Protein 1ZKL (pdb70)

B-factor: mean 22.11, std 9.06, range [10.6, 73.83]

Nearest PDB structures (foldseek):
  1zkl-assembly1_A  TM=1.003E+00  e=5.850E-41  Homo sapiens
  3dy8-assembly2_B  TM=9.484E-01  e=2.919E-17  Homo sapiens
  3n3z-assembly1_B  TM=9.498E-01  e=7.614E-17  Homo sapiens
  4y86-assembly2_B-2  TM=9.481E-01  e=1.155E-16  Homo sapiens
  2yy2-assembly1_A  TM=9.483E-01  e=1.155E-16  Homo sapiens

GO terms:
  GO:0004115 3',5'-cyclic-AMP phosphodiesterase activity (F, IDA)
  GO:0005737 cytoplasm (C, EXP)
  GO:0005829 cytosol (C, TAS)

Foldseek 3Di:
DLVVVLVVLLVVLLPLQRDLVSNCVSVVNCLQLVNLLVVCVVLPVCVVQVWDVVLSSVLSVLQQVQAPPPQLARHQSLLSQLLSLLSNVCPFVVNVVQDDSLNNVLLNLLSRQLQGNPPLDDLVLCVLVVPVQCVVVVSQLSRLVVSLVVSLVSCVVSCRNVVPDPVSNVVSSVLSSVLSSLLSLVCVCVLLVVLLVCLVVVPQDSNDVVSVSSLSSLSSNLSSLLLLLGAQVRSVSNLVSSLVSLQVNQVVCVVVVVDRDPSHPPVPDDSLVVLLCCLVPPNLSSLVSVCSVRVDPSSVSSNVSNVVNNVVSVVVD

Radius of gyration: 19.09 Å; Cα contacts (8 Å, |Δi|>4): 401; chains: 1; bounding box: 53×50×47 Å

Organism: Homo sapiens (NCBI:txid9606)

Structure (mmCIF, N/CA/C/O backbone):
data_1ZKL
#
_entry.id   1ZKL
#
_cell.length_a   115.751
_cell.length_b   115.751
_cell.length_c   64.290
_cell.angle_alpha   90.00
_cell.angle_beta   90.00
_cell.angle_gamma   120.00
#
_symmetry.space_group_name_H-M   'P 31 2 1'
#
loop_
_entity.id
_entity.type
_entity.pdbx_description
1 polymer "High-affinity cAMP-specific 3',5'-cyclic phosphodiesterase 7A"
2 non-polymer 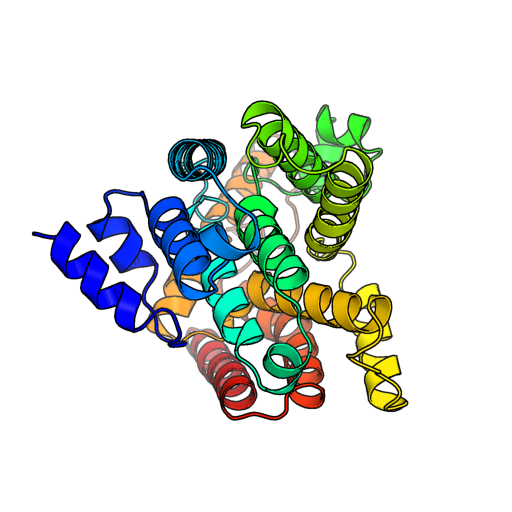'ZINC ION'
3 non-polymer 'MAGNESIUM ION'
4 non-polymer 3-ISOBUTYL-1-METHYLXANTHINE
5 water water
#
loop_
_atom_site.group_PDB
_atom_site.id
_atom_site.type_symbol
_atom_site.label_atom_id
_atom_site.label_alt_id
_atom_site.label_comp_id
_atom_site.label_asym_id
_atom_site.label_entity_id
_atom_site.label_seq_id
_atom_site.pdbx_PDB_ins_code
_atom_site.Cartn_x
_atom_site.Cartn_y
_atom_site.Cartn_z
_atom_site.occupancy
_atom_site.B_iso_or_equiv
_atom_site.auth_seq_id
_atom_site.auth_comp_id
_atom_site.auth_asym_id
_atom_site.auth_atom_id
_atom_site.pdbx_PDB_model_num
ATOM 1 N N . ASP A 1 10 ? -8.746 21.639 5.231 1.00 72.84 139 ASP A N 1
ATOM 2 C CA . ASP A 1 10 ? -7.269 21.475 5.364 1.00 72.70 139 ASP A CA 1
ATOM 3 C C . ASP A 1 10 ? -6.708 22.516 6.327 1.00 72.32 139 ASP A C 1
ATOM 4 O O . ASP A 1 10 ? -6.230 22.176 7.410 1.00 72.33 139 ASP A O 1
ATOM 9 N N . TYR A 1 11 ? -6.763 23.783 5.926 1.00 71.76 140 TYR A N 1
ATOM 10 C CA . TYR A 1 11 ? -6.268 24.862 6.771 1.00 71.02 140 TYR A CA 1
ATOM 11 C C . TYR A 1 11 ? -7.122 24.890 8.031 1.00 70.13 140 TYR A C 1
ATOM 12 O O . TYR A 1 11 ? -6.677 25.328 9.091 1.00 70.05 140 TYR A O 1
ATOM 21 N N . ASN A 1 12 ? -8.356 24.412 7.897 1.00 68.96 141 ASN A N 1
ATOM 22 C CA . ASN A 1 12 ? -9.290 24.361 9.014 1.00 67.63 141 ASN A CA 1
ATOM 23 C C . ASN A 1 12 ? -8.798 23.331 10.026 1.00 66.37 141 ASN A C 1
ATOM 24 O O . ASN A 1 12 ? -8.954 23.509 11.235 1.00 66.33 141 ASN A O 1
ATOM 29 N N . GLY A 1 13 ? -8.206 22.253 9.516 1.00 64.81 142 GLY A N 1
ATOM 30 C CA . GLY A 1 13 ? -7.684 21.214 10.385 1.00 62.68 142 GLY A CA 1
ATOM 31 C C . GLY A 1 13 ? -6.434 21.693 11.098 1.00 61.11 142 GLY A C 1
ATOM 32 O O . GLY A 1 13 ? -6.176 21.316 12.240 1.00 61.08 142 GLY A O 1
ATOM 33 N N . GLN A 1 14 ? -5.657 22.530 10.419 1.00 59.45 143 GLN A N 1
ATOM 34 C CA . GLN A 1 14 ? -4.431 23.074 10.989 1.00 57.59 143 GLN A CA 1
ATOM 35 C C . GLN A 1 14 ? -4.803 24.065 12.088 1.00 56.05 143 GLN A C 1
ATOM 36 O O . GLN A 1 14 ? -4.040 24.289 13.026 1.00 55.70 143 GLN A O 1
ATOM 42 N N . ALA A 1 15 ? -5.990 24.651 11.955 1.00 54.24 144 ALA A N 1
ATOM 43 C CA . ALA A 1 15 ? -6.497 25.617 12.922 1.00 52.29 144 ALA A CA 1
ATOM 44 C C . ALA A 1 15 ? -6.839 24.916 14.232 1.00 50.92 144 ALA A C 1
ATOM 45 O O . ALA A 1 15 ? -6.554 25.431 15.314 1.00 50.67 144 ALA A O 1
ATOM 47 N N . LYS A 1 16 ? -7.456 23.742 14.130 1.00 49.30 145 LYS A N 1
ATOM 48 C CA . LYS A 1 16 ? -7.822 22.971 15.314 1.00 47.59 145 LYS A CA 1
ATOM 49 C C . LYS A 1 16 ? -6.584 22.666 16.145 1.00 46.13 145 LYS A C 1
ATOM 50 O O . LYS A 1 16 ? -6.587 22.828 17.364 1.00 45.87 145 LYS A O 1
ATOM 56 N N . CYS A 1 17 ? -5.528 22.217 15.475 1.00 44.36 146 CYS A N 1
ATOM 57 C CA . CYS A 1 17 ? -4.285 21.884 16.154 1.00 42.66 146 CYS A CA 1
ATOM 58 C C . CYS A 1 17 ? -3.723 23.074 16.917 1.00 40.59 146 CYS A C 1
ATOM 59 O O . CYS A 1 17 ? -3.216 22.921 18.027 1.00 40.39 146 CYS A O 1
ATOM 62 N N . MET A 1 18 ? -3.811 24.260 16.325 1.00 38.32 147 MET A N 1
ATOM 63 C CA . MET A 1 18 ? -3.307 25.461 16.981 1.00 35.94 147 MET A CA 1
ATOM 64 C C . MET A 1 18 ? -4.022 25.694 18.305 1.00 34.80 147 MET A C 1
ATOM 65 O O . MET A 1 18 ? -3.401 26.086 19.292 1.00 34.63 147 MET A O 1
ATOM 70 N N . LEU A 1 19 ? -5.328 25.444 18.325 1.00 33.61 148 LEU A N 1
ATOM 71 C CA . LEU A 1 19 ? -6.121 25.640 19.532 1.00 32.62 148 LEU A CA 1
ATOM 72 C C . LEU A 1 19 ? -5.709 24.725 20.681 1.00 32.22 148 LEU A C 1
ATOM 73 O O . LEU A 1 19 ? -6.080 24.964 21.828 1.00 31.70 148 LEU A O 1
ATOM 78 N N . GLU A 1 20 ? -4.944 23.680 20.377 1.00 32.04 149 GLU A N 1
ATOM 79 C CA . GLU A 1 20 ? -4.482 22.774 21.421 1.00 31.97 149 GLU A CA 1
ATOM 80 C C . GLU A 1 20 ? -3.473 23.523 22.284 1.00 31.23 149 GLU A C 1
ATOM 81 O O . GLU A 1 20 ? -3.222 23.155 23.429 1.00 31.36 149 GLU A O 1
ATOM 87 N N . LYS A 1 21 ? -2.898 24.580 21.721 1.00 30.39 150 LYS A N 1
ATOM 88 C CA . LYS A 1 21 ? -1.918 25.387 22.436 1.00 29.50 150 LYS A CA 1
ATOM 89 C C . LYS A 1 21 ? -2.429 26.809 22.655 1.00 28.18 150 LYS A C 1
ATOM 90 O O . LYS A 1 21 ? -1.649 27.761 22.705 1.00 27.78 150 LYS A O 1
ATOM 96 N N . VAL A 1 22 ? -3.745 26.942 22.797 1.00 26.53 151 VAL A N 1
ATOM 97 C CA . VAL A 1 22 ? -4.361 28.245 23.008 1.00 25.07 151 VAL A CA 1
ATOM 98 C C . VAL A 1 22 ? -3.910 28.841 24.342 1.00 24.36 151 VAL A C 1
ATOM 99 O O . VAL A 1 22 ? -4.073 30.037 24.588 1.00 23.74 151 VAL A O 1
ATOM 103 N N . GLY A 1 23 ? -3.335 28.000 25.198 1.00 23.58 152 GLY A N 1
ATOM 104 C CA . GLY A 1 23 ? -2.864 28.470 26.489 1.00 23.50 152 GLY A CA 1
ATOM 105 C C . GLY A 1 23 ? -1.403 28.890 26.481 1.00 23.31 152 GLY A C 1
ATOM 106 O O . GLY A 1 23 ? -0.865 29.302 27.510 1.00 23.25 152 GLY A O 1
ATOM 107 N N . ASN A 1 24 ? -0.754 28.792 25.325 1.00 23.24 153 ASN A N 1
ATOM 108 C CA . ASN A 1 24 ? 0.654 29.168 25.214 1.00 23.54 153 ASN A CA 1
ATOM 109 C C . ASN A 1 24 ? 0.838 30.654 24.931 1.00 22.66 153 ASN A C 1
ATOM 110 O O . ASN A 1 24 ? 0.150 31.228 24.085 1.00 22.18 153 ASN A O 1
ATOM 115 N N . TRP A 1 25 ? 1.778 31.270 25.639 1.00 21.57 154 TRP A N 1
ATOM 116 C CA . TRP A 1 25 ? 2.048 32.689 25.464 1.00 21.22 154 TRP A CA 1
ATOM 117 C C . TRP A 1 25 ? 2.581 32.996 24.063 1.00 21.21 154 TRP A C 1
ATOM 118 O O . TRP A 1 25 ? 2.518 34.140 23.611 1.00 20.63 154 TRP A O 1
ATOM 129 N N . ASN A 1 26 ? 3.094 31.975 23.375 1.00 21.52 155 ASN A N 1
ATOM 130 C CA . ASN A 1 26 ? 3.618 32.155 22.020 1.00 21.77 155 ASN A CA 1
ATOM 131 C C . ASN A 1 26 ? 2.608 31.832 20.920 1.00 21.48 155 ASN A C 1
ATOM 132 O O . ASN A 1 26 ? 2.977 31.708 19.749 1.00 20.95 155 ASN A O 1
ATOM 137 N N . PHE A 1 27 ? 1.341 31.678 21.294 1.00 20.85 156 PHE A N 1
ATOM 138 C CA . PHE A 1 27 ? 0.284 31.405 20.323 1.00 20.66 156 PHE A CA 1
ATOM 139 C C . PHE A 1 27 ? 0.411 32.469 19.230 1.00 20.61 156 PHE A C 1
ATOM 140 O O . PHE A 1 27 ? 0.657 33.635 19.530 1.00 21.03 156 PHE A O 1
ATOM 148 N N . ASP A 1 28 ? 0.246 32.070 17.973 1.00 20.35 157 ASP A N 1
ATOM 149 C CA . ASP A 1 28 ? 0.358 33.002 16.848 1.00 20.41 157 ASP A CA 1
ATOM 150 C C . ASP A 1 28 ? -1.026 33.355 16.294 1.00 19.70 157 ASP A C 1
ATOM 151 O O . ASP A 1 28 ? -1.551 32.671 15.417 1.00 19.47 157 ASP A O 1
ATOM 156 N N . ILE A 1 29 ? -1.608 34.440 16.801 1.00 19.14 158 ILE A N 1
ATOM 157 C CA . ILE A 1 29 ? -2.941 34.861 16.376 1.00 18.81 158 ILE A CA 1
ATOM 158 C C . ILE A 1 29 ? -3.011 35.276 14.904 1.00 18.64 158 ILE A C 1
ATOM 159 O O . ILE A 1 29 ? -4.045 35.110 14.258 1.00 18.66 158 ILE A O 1
ATOM 164 N N . PHE A 1 30 ? -1.915 35.809 14.372 1.00 18.62 159 PHE A N 1
ATOM 165 C CA . PHE A 1 30 ? -1.885 36.232 12.973 1.00 19.00 159 PHE A CA 1
ATOM 166 C C . PHE A 1 30 ? -2.077 35.030 12.060 1.00 19.34 159 PHE A C 1
ATOM 167 O O . PHE A 1 30 ? -2.876 35.066 11.124 1.00 19.77 159 PHE A O 1
ATOM 175 N N . LEU A 1 31 ? -1.344 33.959 12.340 1.00 19.77 160 LEU A N 1
ATOM 176 C CA . LEU A 1 31 ? -1.467 32.748 11.544 1.00 20.52 160 LEU A CA 1
ATOM 177 C C . LEU A 1 31 ? -2.854 32.148 11.724 1.00 20.34 160 LEU A C 1
ATOM 178 O O . LEU A 1 31 ? -3.470 31.686 10.767 1.00 20.41 160 LEU A O 1
ATOM 183 N N . PHE A 1 32 ? -3.347 32.159 12.958 1.00 20.23 161 PHE A N 1
ATOM 184 C CA . PHE A 1 32 ? -4.662 31.597 13.236 1.00 20.20 161 PHE A CA 1
ATOM 185 C C . PHE A 1 32 ? -5.757 32.305 12.440 1.00 20.04 161 PHE A C 1
ATOM 186 O O . PHE A 1 32 ? -6.670 31.663 11.926 1.00 19.60 161 PHE A O 1
ATOM 194 N N . ASP A 1 33 ? -5.665 33.627 12.329 1.00 19.98 162 ASP A N 1
ATOM 195 C CA . ASP A 1 33 ? -6.669 34.376 11.588 1.00 20.58 162 ASP A CA 1
ATOM 196 C C . ASP A 1 33 ? -6.573 34.105 10.086 1.00 21.06 162 ASP A C 1
ATOM 197 O O . ASP A 1 33 ? -7.586 34.076 9.391 1.00 21.24 162 ASP A O 1
ATOM 202 N N . ARG A 1 34 ? -5.359 33.909 9.583 1.00 22.27 163 ARG A N 1
ATOM 203 C CA . ARG A 1 34 ? -5.195 33.624 8.162 1.00 23.40 163 ARG A CA 1
ATOM 204 C C . ARG A 1 34 ? -5.813 32.265 7.834 1.00 23.58 163 ARG A C 1
ATOM 205 O O . ARG A 1 34 ? -6.558 32.128 6.863 1.00 24.10 163 ARG A O 1
ATOM 213 N N . LEU A 1 35 ? -5.510 31.267 8.655 1.00 23.65 164 LEU A N 1
ATOM 214 C CA . LEU A 1 35 ? -6.034 29.923 8.444 1.00 24.01 164 LEU A CA 1
ATOM 215 C C . LEU A 1 35 ? -7.557 29.852 8.520 1.00 23.71 164 LEU A C 1
ATOM 216 O O . LEU A 1 35 ? -8.177 29.046 7.825 1.00 24.03 164 LEU A O 1
ATOM 221 N N . THR A 1 36 ? -8.161 30.689 9.362 1.00 22.91 165 THR A N 1
ATOM 222 C CA . THR A 1 36 ? -9.617 30.692 9.509 1.00 21.90 165 THR A CA 1
ATOM 223 C C . THR A 1 36 ? -10.312 31.709 8.608 1.00 21.62 165 THR A C 1
ATOM 224 O O . THR A 1 36 ? -11.498 31.985 8.780 1.00 21.36 165 THR A O 1
ATOM 228 N N . ASN A 1 37 ? -9.579 32.254 7.641 1.00 21.17 166 ASN A N 1
ATOM 229 C CA . ASN A 1 37 ? -10.140 33.237 6.721 1.00 21.16 166 ASN A CA 1
ATOM 230 C C . ASN A 1 37 ? -10.772 34.412 7.457 1.00 20.23 166 ASN A C 1
ATOM 231 O O . ASN A 1 37 ? -11.853 34.868 7.086 1.00 20.54 166 ASN A O 1
ATOM 236 N N . GLY A 1 38 ? -10.103 34.890 8.505 1.00 19.24 167 GLY A N 1
ATOM 237 C CA . GLY A 1 38 ? -10.605 36.028 9.260 1.00 18.17 167 GLY A CA 1
ATOM 238 C C . GLY A 1 38 ? -11.635 35.721 10.334 1.00 17.48 167 GLY A C 1
ATOM 239 O O . GLY A 1 38 ? -12.357 36.617 10.769 1.00 17.05 167 GLY A O 1
ATOM 240 N N . ASN A 1 39 ? -11.686 34.472 10.781 1.00 16.48 168 ASN A N 1
ATOM 241 C CA . ASN A 1 39 ? -12.659 34.056 11.792 1.00 16.02 168 ASN A CA 1
ATOM 242 C C . ASN A 1 39 ? -11.996 33.805 13.146 1.00 15.93 168 ASN A C 1
ATOM 243 O O . ASN A 1 39 ? -12.541 33.074 13.974 1.00 15.64 168 ASN A O 1
ATOM 248 N N . SER A 1 40 ? -10.837 34.417 13.386 1.00 15.57 169 SER A N 1
ATOM 249 C CA . SER A 1 40 ? -10.121 34.185 14.642 1.00 15.33 169 SER A CA 1
ATOM 250 C C . SER A 1 40 ? -10.901 34.482 15.922 1.00 14.97 169 SER A C 1
ATOM 251 O O . SER A 1 40 ? -10.919 33.651 16.829 1.00 14.90 169 SER A O 1
ATOM 254 N N . LEU A 1 41 ? -11.554 35.636 16.009 1.00 14.76 170 LEU A N 1
ATOM 255 C CA . LEU A 1 41 ? -12.289 35.957 17.235 1.00 14.58 170 LEU A CA 1
ATOM 256 C C . LEU A 1 41 ? -13.397 34.949 17.523 1.00 14.86 170 LEU A C 1
ATOM 257 O O . LEU A 1 41 ? -13.548 34.483 18.658 1.00 14.76 170 LEU A O 1
ATOM 262 N N . VAL A 1 42 ? -14.172 34.604 16.500 1.00 14.67 171 VAL A N 1
ATOM 263 C CA . VAL A 1 42 ? -15.257 33.646 16.671 1.00 15.25 171 VAL A CA 1
ATOM 264 C C . VAL A 1 42 ? -14.746 32.244 17.010 1.00 15.80 171 VAL A C 1
ATOM 265 O O . VAL A 1 42 ? -15.202 31.619 17.970 1.00 15.48 171 VAL A O 1
ATOM 269 N N . SER A 1 43 ? -13.798 31.749 16.219 1.00 16.28 172 SER A N 1
ATOM 270 C CA . SER A 1 43 ? -13.272 30.413 16.448 1.00 17.06 172 SER A CA 1
ATOM 271 C C . SER A 1 43 ? -12.586 30.260 17.800 1.00 17.00 172 SER A C 1
ATOM 272 O O . SER A 1 43 ? -12.824 29.288 18.520 1.00 17.04 172 SER A O 1
ATOM 275 N N . LEU A 1 44 ? -11.739 31.223 18.147 1.00 16.57 173 LEU A N 1
ATOM 276 C CA . LEU A 1 44 ? -11.020 31.165 19.412 1.00 16.60 173 LEU A CA 1
ATOM 277 C C . LEU A 1 44 ? -11.938 31.302 20.624 1.00 15.85 173 LEU A C 1
ATOM 278 O O . LEU A 1 44 ? -11.855 30.510 21.563 1.00 15.50 173 LEU A O 1
ATOM 283 N N . THR A 1 45 ? -12.814 32.299 20.599 1.00 15.13 174 THR A N 1
ATOM 284 C CA . THR A 1 45 ? -13.708 32.527 21.728 1.00 14.91 174 THR A CA 1
ATOM 285 C C . THR A 1 45 ? -14.694 31.381 21.929 1.00 15.20 174 THR A C 1
ATOM 286 O O . THR A 1 45 ? -14.969 30.991 23.066 1.00 14.61 174 THR A O 1
ATOM 290 N N . PHE A 1 46 ? -15.213 30.826 20.838 1.00 15.16 175 PHE A N 1
ATOM 291 C CA . PHE A 1 46 ? -16.147 29.712 20.963 1.00 15.97 175 PHE A CA 1
ATOM 292 C C . PHE A 1 46 ? -15.406 28.544 21.617 1.00 16.25 175 PHE A C 1
ATOM 293 O O . PHE A 1 46 ? -15.939 27.871 22.501 1.00 16.29 175 PHE A O 1
ATOM 301 N N . HIS A 1 47 ? -14.170 28.315 21.183 1.00 16.11 176 HIS A N 1
ATOM 302 C CA . HIS A 1 47 ? -13.361 27.236 21.729 1.00 16.91 176 HIS A CA 1
ATOM 303 C C . HIS A 1 47 ? -13.122 27.433 23.222 1.00 16.93 176 HIS A C 1
ATOM 304 O O . HIS A 1 47 ? -13.189 26.478 23.997 1.00 16.45 176 HIS A O 1
ATOM 311 N N . LEU A 1 48 ? -12.853 28.673 23.625 1.00 16.37 177 LEU A N 1
ATOM 312 C CA . LEU A 1 48 ? -12.615 28.962 25.036 1.00 16.50 177 LEU A CA 1
ATOM 313 C C . LEU A 1 48 ? -13.879 28.759 25.867 1.00 16.80 177 LEU A C 1
ATOM 314 O O . LEU A 1 48 ? -13.799 28.345 27.022 1.00 16.61 177 LEU A O 1
ATOM 319 N N . PHE A 1 49 ? -15.044 29.047 25.292 1.00 16.91 178 PHE A N 1
ATOM 320 C CA . PHE A 1 49 ? -16.296 28.843 26.019 1.00 17.46 178 PHE A CA 1
ATOM 321 C C . PHE A 1 49 ? -16.452 27.353 26.312 1.00 18.50 178 PHE A C 1
ATOM 322 O O . PHE A 1 49 ? -16.894 26.958 27.394 1.00 18.58 178 PHE A O 1
ATOM 330 N N . SER A 1 50 ? -16.085 26.527 25.340 1.00 18.86 179 SER A N 1
ATOM 331 C CA . SER A 1 50 ? -16.180 25.083 25.507 1.00 19.60 179 SER A CA 1
ATOM 332 C C . SER A 1 50 ? -15.123 24.588 26.491 1.00 19.79 179 SER A C 1
ATOM 333 O O . SER A 1 50 ? -15.413 23.799 27.398 1.00 19.83 179 SER A O 1
ATOM 336 N N . LEU A 1 51 ? -13.896 25.066 26.312 1.00 19.36 180 LEU A N 1
ATOM 337 C CA . LEU A 1 51 ? -12.782 24.675 27.164 1.00 19.63 180 LEU A CA 1
ATOM 338 C C . LEU A 1 51 ? -13.045 24.964 28.644 1.00 19.06 180 LEU A C 1
ATOM 339 O O . LEU A 1 51 ? -12.690 24.162 29.515 1.00 18.94 180 LEU A O 1
ATOM 344 N N . HIS A 1 52 ? -13.666 26.106 28.929 1.00 18.44 181 HIS A N 1
ATOM 345 C CA . HIS A 1 52 ? -13.972 26.483 30.306 1.00 18.16 181 HIS A CA 1
ATOM 346 C C . HIS A 1 52 ? -15.316 25.935 30.781 1.00 18.03 181 HIS A C 1
ATOM 347 O O . HIS A 1 52 ? -15.766 26.257 31.885 1.00 18.25 181 HIS A O 1
ATOM 354 N N . GLY A 1 53 ? -15.944 25.114 29.941 1.00 17.54 182 GLY A N 1
ATOM 355 C CA . GLY A 1 53 ? -17.224 24.496 30.271 1.00 17.33 182 GLY A CA 1
ATOM 356 C C . GLY A 1 53 ? -18.401 25.441 30.421 1.00 17.07 182 GLY A C 1
ATOM 357 O O . GLY A 1 53 ? -19.414 25.088 31.023 1.00 16.85 182 GLY A O 1
ATOM 358 N N . LEU A 1 54 ? -18.286 26.634 29.850 1.00 16.46 183 LEU A N 1
ATOM 359 C CA . LEU A 1 54 ? -19.336 27.639 29.967 1.00 16.52 183 LEU A CA 1
ATOM 360 C C . LEU A 1 54 ? -20.636 27.299 29.253 1.00 16.32 183 LEU A C 1
ATOM 361 O O . LEU A 1 54 ? -21.710 27.727 29.673 1.00 15.81 183 LEU A O 1
ATOM 366 N N . ILE A 1 55 ? -20.543 26.548 28.161 1.00 16.79 184 ILE A N 1
ATOM 367 C CA . ILE A 1 55 ? -21.738 26.177 27.416 1.00 17.52 184 ILE A CA 1
ATOM 368 C C . ILE A 1 55 ? -22.648 25.321 28.297 1.00 18.44 184 ILE A C 1
ATOM 369 O O . ILE A 1 55 ? -23.862 25.535 28.351 1.00 18.37 184 ILE A O 1
ATOM 374 N N . GLU A 1 56 ? -22.048 24.368 29.003 1.00 19.68 185 GLU A N 1
ATOM 375 C CA . GLU A 1 56 ? -22.789 23.482 29.899 1.00 21.00 185 GLU A CA 1
ATOM 376 C C . GLU A 1 56 ? -23.181 24.192 31.195 1.00 20.54 185 GLU A C 1
ATOM 377 O O . GLU A 1 56 ? -24.314 24.075 31.661 1.00 20.55 185 GLU A O 1
ATOM 383 N N . TYR A 1 57 ? -22.235 24.924 31.777 1.00 19.77 186 TYR A N 1
ATOM 384 C CA . TYR A 1 57 ? -22.477 25.639 33.028 1.00 19.16 186 TYR A CA 1
ATOM 385 C C . TYR A 1 57 ? -23.665 26.588 32.949 1.00 18.70 186 TYR A C 1
ATOM 386 O O . TYR A 1 57 ? -24.465 26.674 33.884 1.00 18.62 186 TYR A O 1
ATOM 395 N N . PHE A 1 58 ? -23.790 27.295 31.830 1.00 17.84 187 PHE A N 1
ATOM 396 C CA . PHE A 1 58 ? -24.868 28.257 31.676 1.00 17.16 187 PHE A CA 1
ATOM 397 C C . PHE A 1 58 ? -25.984 27.870 30.710 1.00 17.32 187 PHE A C 1
ATOM 398 O O . PHE A 1 58 ? -26.754 28.725 30.278 1.00 16.94 187 PHE A O 1
ATOM 406 N N . HIS A 1 59 ? -26.070 26.582 30.384 1.00 17.74 188 HIS A N 1
ATOM 407 C CA . HIS A 1 59 ? -27.110 26.072 29.486 1.00 18.36 188 HIS A CA 1
ATOM 408 C C . HIS A 1 59 ? -27.238 26.903 28.213 1.00 17.84 188 HIS A C 1
ATOM 409 O O . HIS A 1 59 ? -28.349 27.252 27.801 1.00 17.52 188 HIS A O 1
ATOM 416 N N . LEU A 1 60 ? -26.109 27.211 27.585 1.00 17.44 189 LEU A N 1
ATOM 417 C CA . LEU A 1 60 ? -26.119 28.026 26.376 1.00 17.29 189 LEU A CA 1
ATOM 418 C C . LEU A 1 60 ? -26.514 27.288 25.108 1.00 17.49 189 LEU A C 1
ATOM 419 O O . LEU A 1 60 ? -26.177 26.117 24.920 1.00 17.45 189 LEU A O 1
ATOM 424 N N . ASP A 1 61 ? -27.231 28.000 24.245 1.00 17.51 190 ASP A N 1
ATOM 425 C CA . ASP A 1 61 ? -27.660 27.479 22.951 1.00 18.62 190 ASP A CA 1
ATOM 426 C C . ASP A 1 61 ? -26.472 27.777 22.037 1.00 18.75 190 ASP A C 1
ATOM 427 O O . ASP A 1 61 ? -26.153 28.942 21.801 1.00 18.89 190 ASP A O 1
ATOM 432 N N . MET A 1 62 ? -25.813 26.737 21.533 1.00 18.84 191 MET A N 1
ATOM 433 C CA . MET A 1 62 ? -24.645 26.940 20.681 1.00 19.21 191 MET A CA 1
ATOM 434 C C . MET A 1 62 ? -24.929 27.725 19.406 1.00 18.97 191 MET A C 1
ATOM 435 O O . MET A 1 62 ? -24.032 28.359 18.851 1.00 18.23 191 MET A O 1
ATOM 440 N N . MET A 1 63 ? -26.176 27.681 18.948 1.00 19.00 192 MET A N 1
ATOM 441 C CA . MET A 1 63 ? -26.581 28.421 17.754 1.00 19.12 192 MET A CA 1
ATOM 442 C C . MET A 1 63 ? -26.561 29.912 18.081 1.00 18.41 192 MET A C 1
ATOM 443 O O . MET A 1 63 ? -26.104 30.736 17.282 1.00 17.76 192 MET A O 1
ATOM 448 N N . LYS A 1 64 ? -27.067 30.259 19.260 1.00 17.29 193 LYS A N 1
ATOM 449 C CA . LYS A 1 64 ? -27.085 31.654 19.687 1.00 17.03 193 LYS A CA 1
ATOM 450 C C . LYS A 1 64 ? -25.672 32.128 20.006 1.00 16.19 193 LYS A C 1
ATOM 451 O O . LYS A 1 64 ? -25.343 33.295 19.793 1.00 16.26 193 LYS A O 1
ATOM 457 N N . LEU A 1 65 ? -24.834 31.228 20.515 1.00 15.61 194 LEU A N 1
ATOM 458 C CA . LEU A 1 65 ? -23.460 31.597 20.851 1.00 15.38 194 LEU A CA 1
ATOM 459 C C . LEU A 1 65 ? -22.678 31.970 19.596 1.00 15.73 194 LEU A C 1
ATOM 460 O O . LEU A 1 65 ? -21.992 32.996 19.568 1.00 15.57 194 LEU A O 1
ATOM 465 N N . ARG A 1 66 ? -22.778 31.153 18.550 1.00 15.61 195 ARG A N 1
ATOM 466 C CA . ARG A 1 66 ? -22.057 31.478 17.323 1.00 15.63 195 ARG A CA 1
ATOM 467 C C . ARG A 1 66 ? -22.578 32.797 16.754 1.00 15.76 195 ARG A C 1
ATOM 468 O O . ARG A 1 66 ? -21.794 33.649 16.332 1.00 15.50 195 ARG A O 1
ATOM 476 N N . ARG A 1 67 ? -23.897 32.971 16.751 1.00 15.72 196 ARG A N 1
ATOM 477 C CA . ARG A 1 67 ? -24.479 34.202 16.227 1.00 16.29 196 ARG A CA 1
ATOM 478 C C . ARG A 1 67 ? -23.962 35.415 16.986 1.00 15.55 196 ARG A C 1
ATOM 479 O O . ARG A 1 67 ? -23.600 36.426 16.384 1.00 15.50 196 ARG A O 1
ATOM 487 N N . PHE A 1 68 ? -23.918 35.307 18.309 1.00 14.69 197 PHE A N 1
ATOM 488 C CA . PHE A 1 68 ? -23.438 36.406 19.140 1.00 14.47 197 PHE A CA 1
ATOM 489 C C . PHE A 1 68 ? -21.985 36.750 18.825 1.00 14.40 197 PHE A C 1
ATOM 490 O O . PHE A 1 68 ? -21.641 37.920 18.641 1.00 14.09 197 PHE A O 1
ATOM 498 N N . LEU A 1 69 ? -21.137 35.729 18.761 1.00 13.77 198 LEU A N 1
ATOM 499 C CA . LEU A 1 69 ? -19.723 35.938 18.482 1.00 14.10 198 LEU A CA 1
ATOM 500 C C . LEU A 1 69 ? -19.510 36.534 17.095 1.00 14.33 198 LEU A C 1
ATOM 501 O O . LEU A 1 69 ? -18.637 37.387 16.908 1.00 14.34 198 LEU A O 1
ATOM 506 N N . VAL A 1 70 ? -20.307 36.093 16.124 1.00 14.88 199 VAL A N 1
ATOM 507 C CA . VAL A 1 70 ? -20.187 36.620 14.765 1.00 15.58 199 VAL A CA 1
ATOM 508 C C . VAL A 1 70 ? -20.598 38.089 14.744 1.00 16.06 199 VAL A C 1
ATOM 509 O O . VAL A 1 70 ? -19.955 38.906 14.078 1.00 15.52 199 VAL A O 1
ATOM 513 N N . MET A 1 71 ? -21.665 38.425 15.470 1.00 15.97 200 MET A N 1
ATOM 514 C CA . MET A 1 71 ? -22.129 39.811 15.549 1.00 16.87 200 MET A CA 1
ATOM 515 C C . MET A 1 71 ? -20.979 40.693 16.027 1.00 15.98 200 MET A C 1
ATOM 516 O O . MET A 1 71 ? -20.724 41.760 15.472 1.00 15.56 200 MET A O 1
ATOM 521 N N . ILE A 1 72 ? -20.297 40.241 17.075 1.00 14.86 201 ILE A N 1
ATOM 522 C CA . ILE A 1 72 ? -19.182 40.990 17.636 1.00 14.43 201 ILE A CA 1
ATOM 523 C C . ILE A 1 72 ? -18.063 41.130 16.617 1.00 14.41 201 ILE A C 1
ATOM 524 O O . ILE A 1 72 ? -17.626 42.235 16.295 1.00 14.33 201 ILE A O 1
ATOM 529 N N . GLN A 1 73 ? -17.610 39.996 16.102 1.00 14.55 202 GLN A N 1
ATOM 530 C CA . GLN A 1 73 ? -16.514 39.982 15.146 1.00 14.97 202 GLN A CA 1
ATOM 531 C C . GLN A 1 73 ? -16.732 40.900 13.952 1.00 15.83 202 GLN A C 1
ATOM 532 O O . GLN A 1 73 ? -15.836 41.658 13.571 1.00 15.28 202 GLN A O 1
ATOM 538 N N . GLU A 1 74 ? -17.921 40.835 13.365 1.00 16.07 203 GLU A N 1
ATOM 539 C CA . GLU A 1 74 ? -18.206 41.644 12.191 1.00 17.12 203 GLU A CA 1
ATOM 540 C C . GLU A 1 74 ? -18.472 43.115 12.483 1.00 17.22 203 GLU A C 1
ATOM 541 O O . GLU A 1 74 ? -18.554 43.921 11.556 1.00 17.32 203 GLU A O 1
ATOM 547 N N . ASP A 1 75 ? -18.606 43.470 13.759 1.00 17.36 204 ASP A N 1
ATOM 548 C CA . ASP A 1 75 ? -18.833 44.866 14.108 1.00 17.99 204 ASP A CA 1
ATOM 549 C C . ASP A 1 75 ? -17.528 45.611 14.385 1.00 17.70 204 ASP A C 1
ATOM 550 O O . ASP A 1 75 ? -17.536 46.786 14.750 1.00 17.76 204 ASP A O 1
ATOM 555 N N . TYR A 1 76 ? -16.409 44.908 14.224 1.00 17.06 205 TYR A N 1
ATOM 556 C CA . TYR A 1 76 ? -15.098 45.531 14.350 1.00 16.20 205 TYR A CA 1
ATOM 557 C C . TYR A 1 76 ? -14.784 45.996 12.928 1.00 17.04 205 TYR A C 1
ATOM 558 O O . TYR A 1 76 ? -15.247 45.386 11.962 1.00 17.33 205 TYR A O 1
ATOM 567 N N . HIS A 1 77 ? -14.015 47.071 12.792 1.00 17.24 206 HIS A N 1
ATOM 568 C CA . HIS A 1 77 ? -13.653 47.576 11.470 1.00 18.46 206 HIS A CA 1
ATOM 569 C C . HIS A 1 77 ? -12.367 46.896 11.004 1.00 18.27 206 HIS A C 1
ATOM 570 O O . HIS A 1 77 ? -11.280 47.234 11.469 1.00 18.16 206 HIS A O 1
ATOM 577 N N . SER A 1 78 ? -12.488 45.937 10.088 1.00 18.62 207 SER A N 1
ATOM 578 C CA . SER A 1 78 ? -11.315 45.220 9.609 1.00 19.04 207 SER A CA 1
ATOM 579 C C . SER A 1 78 ? -10.345 46.133 8.870 1.00 19.60 207 SER A C 1
ATOM 580 O O . SER A 1 78 ? -9.181 45.777 8.677 1.00 19.85 207 SER A O 1
ATOM 583 N N . GLN A 1 79 ? -10.819 47.310 8.470 1.00 20.03 208 GLN A N 1
ATOM 584 C CA . GLN A 1 79 ? -9.968 48.254 7.758 1.00 20.62 208 GLN A CA 1
ATOM 585 C C . GLN A 1 79 ? -9.003 48.981 8.694 1.00 19.70 208 GLN A C 1
ATOM 586 O O . GLN A 1 79 ? -8.018 49.562 8.236 1.00 19.99 208 GLN A O 1
ATOM 592 N N . ASN A 1 80 ? -9.273 48.955 10.000 1.00 18.44 209 ASN A N 1
ATOM 593 C CA . ASN A 1 80 ? -8.359 49.596 10.948 1.00 17.76 209 ASN A CA 1
ATOM 594 C C . ASN A 1 80 ? -7.104 48.732 11.003 1.00 17.25 209 ASN A C 1
ATOM 595 O O . ASN A 1 80 ? -7.190 47.513 11.145 1.00 17.46 209 ASN A O 1
ATOM 600 N N . PRO A 1 81 ? -5.920 49.344 10.893 1.00 17.43 210 PRO A N 1
ATOM 601 C CA . PRO A 1 81 ? -4.728 48.497 10.950 1.00 16.87 210 PRO A CA 1
ATOM 602 C C . PRO A 1 81 ? -4.506 47.792 12.286 1.00 16.32 210 PRO A C 1
ATOM 603 O O . PRO A 1 81 ? -3.941 46.700 12.321 1.00 16.32 210 PRO A O 1
ATOM 607 N N . TYR A 1 82 ? -4.966 48.398 13.379 1.00 15.38 211 TYR A N 1
ATOM 608 C CA . TYR A 1 82 ? -4.780 47.798 14.698 1.00 14.69 211 TYR A CA 1
ATOM 609 C C . TYR A 1 82 ? -6.066 47.435 15.439 1.00 14.04 211 TYR A C 1
ATOM 610 O O . TYR A 1 82 ? -6.236 46.292 15.871 1.00 13.83 211 TYR A O 1
ATOM 619 N N . HIS A 1 83 ? -6.964 48.402 15.600 1.00 13.95 212 HIS A N 1
ATOM 620 C CA . HIS A 1 83 ? -8.199 48.145 16.337 1.00 14.17 212 HIS A CA 1
ATOM 621 C C . HIS A 1 83 ? -9.262 47.418 15.525 1.00 14.51 212 HIS A C 1
ATOM 622 O O . HIS A 1 83 ? -10.259 47.993 15.090 1.00 14.75 212 HIS A O 1
ATOM 629 N N . ASN A 1 84 ? -9.022 46.126 15.336 1.00 14.33 213 ASN A N 1
ATOM 630 C CA . ASN A 1 84 ? -9.919 45.261 14.592 1.00 14.04 213 ASN A CA 1
ATOM 631 C C . ASN A 1 84 ? -10.140 43.977 15.387 1.00 13.54 213 ASN A C 1
ATOM 632 O O . ASN A 1 84 ? -9.637 43.839 16.507 1.00 12.87 213 ASN A O 1
ATOM 637 N N . ALA A 1 85 ? -10.884 43.038 14.808 1.00 13.78 214 ALA A N 1
ATOM 638 C CA . ALA A 1 85 ? -11.189 41.783 15.486 1.00 13.96 214 ALA A CA 1
ATOM 639 C C . ALA A 1 85 ? -9.982 40.925 15.859 1.00 14.03 214 ALA A C 1
ATOM 640 O O . ALA A 1 85 ? -10.065 40.115 16.785 1.00 14.00 214 ALA A O 1
ATOM 642 N N . VAL A 1 86 ? -8.868 41.075 15.147 1.00 13.66 215 VAL A N 1
ATOM 643 C CA . VAL A 1 86 ? -7.684 40.288 15.479 1.00 13.67 215 VAL A CA 1
ATOM 644 C C . VAL A 1 86 ? -7.092 40.782 16.797 1.00 13.02 215 VAL A C 1
ATOM 645 O O . VAL A 1 86 ? -6.604 39.984 17.596 1.00 13.11 215 VAL A O 1
ATOM 649 N N . HIS A 1 87 ? -7.145 42.094 17.031 1.00 12.66 216 HIS A N 1
ATOM 650 C CA . HIS A 1 87 ? -6.644 42.656 18.291 1.00 12.00 216 HIS A CA 1
ATOM 651 C C . HIS A 1 87 ? -7.525 42.105 19.406 1.00 12.08 216 HIS A C 1
ATOM 652 O O . HIS A 1 87 ? -7.037 41.703 20.461 1.00 11.84 216 HIS A O 1
ATOM 659 N N . ALA A 1 88 ? -8.831 42.086 19.161 1.00 11.70 217 ALA A N 1
ATOM 660 C CA . ALA A 1 88 ? -9.772 41.582 20.154 1.00 11.98 217 ALA A CA 1
ATOM 661 C C . ALA A 1 88 ? -9.488 40.114 20.461 1.00 11.79 217 ALA A C 1
ATOM 662 O O . ALA A 1 88 ? -9.500 39.706 21.620 1.00 12.06 217 ALA A O 1
ATOM 664 N N . ALA A 1 89 ? -9.223 39.321 19.426 1.00 12.11 218 ALA A N 1
ATOM 665 C CA . ALA A 1 89 ? -8.937 37.902 19.634 1.00 12.32 218 ALA A CA 1
ATOM 666 C C . ALA A 1 89 ? -7.640 37.736 20.423 1.00 12.49 218 ALA A C 1
ATOM 667 O O . ALA A 1 89 ? -7.520 36.851 21.269 1.00 12.53 218 ALA A O 1
ATOM 669 N N . ASP A 1 90 ? -6.667 38.595 20.140 1.00 12.56 219 ASP A N 1
ATOM 670 C CA . ASP A 1 90 ? -5.382 38.556 20.828 1.00 12.75 219 ASP A CA 1
ATOM 671 C C . ASP A 1 90 ? -5.559 38.854 22.318 1.00 12.66 219 ASP A C 1
ATOM 672 O O . ASP A 1 90 ? -4.992 38.171 23.174 1.00 12.55 219 ASP A O 1
ATOM 677 N N . VAL A 1 91 ? -6.356 39.873 22.621 1.00 12.43 220 VAL A N 1
ATOM 678 C CA . VAL A 1 91 ? -6.617 40.259 24.003 1.00 12.08 220 VAL A CA 1
ATOM 679 C C . VAL A 1 91 ? -7.362 39.135 24.724 1.00 12.02 220 VAL A C 1
ATOM 680 O O . VAL A 1 91 ? -7.099 38.855 25.893 1.00 11.82 220 VAL A O 1
ATOM 684 N N . THR A 1 92 ? -8.289 38.491 24.024 1.00 11.98 221 THR A N 1
ATOM 685 C CA . THR A 1 92 ? -9.047 37.393 24.616 1.00 12.56 221 THR A CA 1
ATOM 686 C C . THR A 1 92 ? -8.119 36.211 24.917 1.00 12.97 221 THR A C 1
ATOM 687 O O . THR A 1 92 ? -8.236 35.558 25.964 1.00 12.64 221 THR A O 1
ATOM 691 N N . GLN A 1 93 ? -7.179 35.941 24.014 1.00 13.01 222 GLN A N 1
ATOM 692 C CA . GLN A 1 93 ? -6.247 34.830 24.218 1.00 13.70 222 GLN A CA 1
ATOM 693 C C . GLN A 1 93 ? -5.341 35.129 25.412 1.00 13.76 222 GLN A C 1
ATOM 694 O O . GLN A 1 93 ? -5.030 34.241 26.202 1.00 14.04 222 GLN A O 1
ATOM 700 N N . ALA A 1 94 ? -4.932 36.386 25.554 1.00 13.60 223 ALA A N 1
ATOM 701 C CA . ALA A 1 94 ? -4.080 36.765 26.674 1.00 13.97 223 ALA A CA 1
ATOM 702 C C . ALA A 1 94 ? -4.879 36.648 27.971 1.00 14.44 223 ALA A C 1
ATOM 703 O O . ALA A 1 94 ? -4.378 36.135 28.974 1.00 14.39 223 ALA A O 1
ATOM 705 N N . MET A 1 95 ? -6.120 37.126 27.947 1.00 14.51 224 MET A N 1
ATOM 706 C CA . MET A 1 95 ? -6.971 37.063 29.131 1.00 15.04 224 MET A CA 1
ATOM 707 C C . MET A 1 95 ? -7.115 35.614 29.587 1.00 15.24 224 MET A C 1
ATOM 708 O O . MET A 1 95 ? -7.138 35.335 30.789 1.00 14.76 224 MET A O 1
ATOM 713 N N . HIS A 1 96 ? -7.225 34.698 28.625 1.00 15.32 225 HIS A N 1
ATOM 714 C CA . HIS A 1 96 ? -7.341 33.274 28.934 1.00 15.83 225 HIS A CA 1
ATOM 715 C C . HIS A 1 96 ? -6.085 32.801 29.673 1.00 16.24 225 HIS A C 1
ATOM 716 O O . HIS A 1 96 ? -6.174 32.061 30.655 1.00 15.88 225 HIS A O 1
ATOM 723 N N . CYS A 1 97 ? -4.915 33.229 29.203 1.00 15.73 226 CYS A N 1
ATOM 724 C CA . CYS A 1 97 ? -3.667 32.835 29.851 1.00 16.38 226 CYS A CA 1
ATOM 725 C C . CYS A 1 97 ? -3.614 33.347 31.294 1.00 16.36 226 CYS A C 1
ATOM 726 O O . CYS A 1 97 ? -3.105 32.670 32.184 1.00 16.44 226 CYS A O 1
ATOM 729 N N . TYR A 1 98 ? -4.145 34.543 31.518 1.00 16.26 227 TYR A N 1
ATOM 730 C CA . TYR A 1 98 ? -4.146 35.121 32.855 1.00 16.38 227 TYR A CA 1
ATOM 731 C C . TYR A 1 98 ? -5.125 34.384 33.768 1.00 17.04 227 TYR A C 1
ATOM 732 O O . TYR A 1 98 ? -4.858 34.204 34.955 1.00 16.84 227 TYR A O 1
ATOM 741 N N . LEU A 1 99 ? -6.254 33.954 33.211 1.00 17.16 228 LEU A N 1
ATOM 742 C CA . LEU A 1 99 ? -7.249 33.230 33.999 1.00 17.98 228 LEU A CA 1
ATOM 743 C C . LEU A 1 99 ? -6.694 31.879 34.457 1.00 18.79 228 LEU A C 1
ATOM 744 O O . LEU A 1 99 ? -7.189 31.282 35.414 1.00 19.04 228 LEU A O 1
ATOM 749 N N . LYS A 1 100 ? -5.663 31.400 33.765 1.00 19.57 229 LYS A N 1
ATOM 750 C CA . LYS A 1 100 ? -5.036 30.129 34.114 1.00 21.15 229 LYS A CA 1
ATOM 751 C C . LYS A 1 100 ? -3.999 30.297 35.222 1.00 21.55 229 LYS A C 1
ATOM 752 O O . LYS A 1 100 ? -3.543 29.306 35.803 1.00 21.95 229 LYS A O 1
ATOM 758 N N . GLU A 1 101 ? -3.626 31.547 35.509 1.00 21.83 230 GLU A N 1
ATOM 759 C CA . GLU A 1 101 ? -2.665 31.828 36.579 1.00 22.81 230 GLU A CA 1
ATOM 760 C C . GLU A 1 101 ? -3.271 31.338 37.895 1.00 23.14 230 GLU A C 1
ATOM 761 O O . GLU A 1 101 ? -4.446 31.579 38.170 1.00 22.98 230 GLU A O 1
ATOM 767 N N . PRO A 1 102 ? -2.465 30.659 38.730 1.00 23.46 231 PRO A N 1
ATOM 768 C CA . PRO A 1 102 ? -2.888 30.110 40.022 1.00 23.88 231 PRO A CA 1
ATOM 769 C C . PRO A 1 102 ? -3.875 30.906 40.872 1.00 23.87 231 PRO A C 1
ATOM 770 O O . PRO A 1 102 ? -4.940 30.390 41.220 1.00 24.12 231 PRO A O 1
ATOM 774 N N . LYS A 1 103 ? -3.534 32.143 41.214 1.00 23.98 232 LYS A N 1
ATOM 775 C CA . LYS A 1 103 ? -4.406 32.946 42.060 1.00 23.96 232 LYS A CA 1
ATOM 776 C C . LYS A 1 103 ? -5.782 33.235 41.472 1.00 23.46 232 LYS A C 1
ATOM 777 O O . LYS A 1 103 ? -6.754 33.383 42.214 1.00 23.87 232 LYS A O 1
ATOM 783 N N . LEU A 1 104 ? -5.881 33.316 40.150 1.00 22.69 233 LEU A N 1
ATOM 784 C CA . LEU A 1 104 ? -7.176 33.554 39.529 1.00 22.34 233 LEU A CA 1
ATOM 785 C C . LEU A 1 104 ? -7.878 32.224 39.289 1.00 22.26 233 LEU A C 1
ATOM 786 O O . LEU A 1 104 ? -9.069 32.081 39.562 1.00 22.34 233 LEU A O 1
ATOM 791 N N . ALA A 1 105 ? -7.132 31.244 38.793 1.00 22.17 234 ALA A N 1
ATOM 792 C CA . ALA A 1 105 ? -7.695 29.929 38.517 1.00 22.64 234 ALA A CA 1
ATOM 793 C C . ALA A 1 105 ? -8.375 29.335 39.748 1.00 22.95 234 ALA A C 1
ATOM 794 O O . ALA A 1 105 ? -9.426 28.703 39.639 1.00 23.03 234 ALA A O 1
ATOM 796 N N . ASN A 1 106 ? -7.779 29.550 40.918 1.00 23.20 235 ASN A N 1
ATOM 797 C CA . ASN A 1 106 ? -8.329 29.012 42.159 1.00 23.46 235 ASN A CA 1
ATOM 798 C C . ASN A 1 106 ? -9.400 29.863 42.828 1.00 22.86 235 ASN A C 1
ATOM 799 O O . ASN A 1 106 ? -9.901 29.494 43.890 1.00 23.39 235 ASN A O 1
ATOM 804 N N . SER A 1 107 ? -9.764 30.989 42.223 1.00 21.53 236 SER A N 1
ATOM 805 C CA . SER A 1 107 ? -10.776 31.850 42.826 1.00 20.50 236 SER A CA 1
ATOM 806 C C . SER A 1 107 ? -11.929 32.251 41.911 1.00 19.74 236 SER A C 1
ATOM 807 O O . SER A 1 107 ? -13.040 32.489 42.386 1.00 19.42 236 SER A O 1
ATOM 810 N N . VAL A 1 108 ? -11.682 32.335 40.608 1.00 18.63 237 VAL A N 1
ATOM 811 C CA . VAL A 1 108 ? -12.751 32.739 39.698 1.00 17.80 237 VAL A CA 1
ATOM 812 C C . VAL A 1 108 ? -13.832 31.679 39.559 1.00 17.35 237 VAL A C 1
ATOM 813 O O . VAL A 1 108 ? -13.570 30.484 39.701 1.00 17.75 237 VAL A O 1
ATOM 817 N N . THR A 1 109 ? -15.051 32.136 39.301 1.00 16.59 238 THR A N 1
ATOM 818 C CA . THR A 1 109 ? -16.195 31.253 39.108 1.00 16.56 238 THR A CA 1
ATOM 819 C C . THR A 1 109 ? -16.509 31.221 37.616 1.00 16.22 238 THR A C 1
ATOM 820 O O . THR A 1 109 ? -15.981 32.025 36.849 1.00 15.49 238 THR A O 1
ATOM 824 N N . PRO A 1 110 ? -17.359 30.279 37.183 1.00 15.97 239 PRO A N 1
ATOM 825 C CA . PRO A 1 110 ? -17.705 30.213 35.760 1.00 15.79 239 PRO A CA 1
ATOM 826 C C . PRO A 1 110 ? -18.258 31.559 35.284 1.00 15.28 239 PRO A C 1
ATOM 827 O O . PRO A 1 110 ? -18.002 31.986 34.159 1.00 14.94 239 PRO A O 1
ATOM 831 N N . TRP A 1 111 ? -19.009 32.227 36.154 1.00 15.22 240 TRP A N 1
ATOM 832 C CA . TRP A 1 111 ? -19.588 33.529 35.842 1.00 15.45 240 TRP A CA 1
ATOM 833 C C . TRP A 1 111 ? -18.495 34.565 35.572 1.00 15.21 240 TRP A C 1
ATOM 834 O O . TRP A 1 111 ? -18.607 35.365 34.639 1.00 14.95 240 TRP A O 1
ATOM 845 N N . ASP A 1 112 ? -17.440 34.553 36.387 1.00 14.94 241 ASP A N 1
ATOM 846 C CA . ASP A 1 112 ? -16.334 35.495 36.204 1.00 14.95 241 ASP A CA 1
ATOM 847 C C . ASP A 1 112 ? -15.625 35.256 34.879 1.00 14.80 241 ASP A C 1
ATOM 848 O O . ASP A 1 112 ? -15.228 36.199 34.191 1.00 14.38 241 ASP A O 1
ATOM 853 N N . ILE A 1 113 ? -15.438 33.985 34.543 1.00 14.60 242 ILE A N 1
ATOM 854 C CA . ILE A 1 113 ? -14.768 33.622 33.303 1.00 14.77 242 ILE A CA 1
ATOM 855 C C . ILE A 1 113 ? -15.617 34.065 32.121 1.00 14.47 242 ILE A C 1
ATOM 856 O O . ILE A 1 113 ? -15.104 34.612 31.147 1.00 13.75 242 ILE A O 1
ATOM 861 N N . LEU A 1 114 ? -16.920 33.820 32.217 1.00 14.44 243 LEU A N 1
ATOM 862 C CA . LEU A 1 114 ? -17.862 34.205 31.172 1.00 14.65 243 LEU A CA 1
ATOM 863 C C . LEU A 1 114 ? -17.763 35.707 30.902 1.00 14.81 243 LEU A C 1
ATOM 864 O O . LEU A 1 114 ? -17.614 36.135 29.752 1.00 14.47 243 LEU A O 1
ATOM 869 N N . LEU A 1 115 ? -17.834 36.505 31.965 1.00 14.81 244 LEU A N 1
ATOM 870 C CA . LEU A 1 115 ? -17.759 37.956 31.836 1.00 15.02 244 LEU A CA 1
ATOM 871 C C . LEU A 1 115 ? -16.410 38.427 31.316 1.00 14.30 244 LEU A C 1
ATOM 872 O O . LEU A 1 115 ? -16.346 39.343 30.499 1.00 13.66 244 LEU A O 1
ATOM 877 N N . SER A 1 116 ? -15.334 37.811 31.802 1.00 14.03 245 SER A N 1
ATOM 878 C CA . SER A 1 116 ? -13.985 38.194 31.379 1.00 14.09 245 SER A CA 1
ATOM 879 C C . SER A 1 116 ? -13.773 37.981 29.887 1.00 13.89 245 SER A C 1
ATOM 880 O O . SER A 1 116 ? -13.221 38.846 29.200 1.00 13.86 245 SER A O 1
ATOM 883 N N . LEU A 1 117 ? -14.206 36.830 29.382 1.00 13.94 246 LEU A N 1
ATOM 884 C CA . LEU A 1 117 ? -14.029 36.538 27.962 1.00 13.70 246 LEU A CA 1
ATOM 885 C C . LEU A 1 117 ? -14.900 37.424 27.081 1.00 13.28 246 LEU A C 1
ATOM 886 O O . LEU A 1 117 ? -14.451 37.880 26.028 1.00 13.29 246 LEU A O 1
ATOM 891 N N . ILE A 1 118 ? -16.140 37.669 27.495 1.00 12.81 247 ILE A N 1
ATOM 892 C CA . ILE A 1 118 ? -17.010 38.522 26.700 1.00 12.40 247 ILE A CA 1
ATOM 893 C C . ILE A 1 118 ? -16.446 39.940 26.715 1.00 12.03 247 ILE A C 1
ATOM 894 O O . ILE A 1 118 ? -16.417 40.605 25.685 1.00 11.67 247 ILE A O 1
ATOM 899 N N . ALA A 1 119 ? -15.980 40.394 27.879 1.00 11.37 248 ALA A N 1
ATOM 900 C CA . ALA A 1 119 ? -15.406 41.736 27.971 1.00 11.17 248 ALA A CA 1
ATOM 901 C C . ALA A 1 119 ? -14.192 41.857 27.054 1.00 11.26 248 ALA A C 1
ATOM 902 O O . ALA A 1 119 ? -14.058 42.833 26.317 1.00 11.74 248 ALA A O 1
ATOM 904 N N . ALA A 1 120 ? -13.306 40.869 27.096 1.00 11.10 249 ALA A N 1
ATOM 905 C CA . ALA A 1 120 ? -12.121 40.911 26.240 1.00 11.15 249 ALA A CA 1
ATOM 906 C C . ALA A 1 120 ? -12.500 40.930 24.759 1.00 11.47 249 ALA A C 1
ATOM 907 O O . ALA A 1 120 ? -11.958 41.714 23.975 1.00 10.60 249 ALA A O 1
ATOM 909 N N . ALA A 1 121 ? -13.441 40.076 24.372 1.00 11.02 250 ALA A N 1
ATOM 910 C CA . ALA A 1 121 ? -13.839 40.008 22.969 1.00 11.44 250 ALA A CA 1
ATOM 911 C C . ALA A 1 121 ? -14.504 41.284 22.455 1.00 11.55 250 ALA A C 1
ATOM 912 O O . ALA A 1 121 ? -14.368 41.627 21.276 1.00 11.04 250 ALA A O 1
ATOM 914 N N . THR A 1 122 ? -15.193 41.996 23.343 1.00 11.05 251 THR A N 1
ATOM 915 C CA . THR A 1 122 ? -15.921 43.207 22.963 1.00 11.33 251 THR A CA 1
ATOM 916 C C . THR A 1 122 ? -15.311 44.531 23.412 1.00 11.35 251 THR A C 1
ATOM 917 O O . THR A 1 122 ? -15.874 45.589 23.131 1.00 11.68 251 THR A O 1
ATOM 921 N N . HIS A 1 123 ? -14.156 44.494 24.068 1.00 11.39 252 HIS A N 1
ATOM 922 C CA . HIS A 1 123 ? -13.590 45.727 24.615 1.00 11.22 252 HIS A CA 1
ATOM 923 C C . HIS A 1 123 ? -13.276 46.890 23.677 1.00 11.24 252 HIS A C 1
ATOM 924 O O . HIS A 1 123 ? -13.166 48.024 24.141 1.00 11.32 252 HIS A O 1
ATOM 931 N N . ASP A 1 124 ? -13.123 46.627 22.380 1.00 11.26 253 ASP A N 1
ATOM 932 C CA . ASP A 1 124 ? -12.852 47.693 21.408 1.00 11.86 253 ASP A CA 1
ATOM 933 C C . ASP A 1 124 ? -13.886 47.669 20.285 1.00 11.99 253 ASP A C 1
ATOM 934 O O . ASP A 1 124 ? -13.653 48.189 19.193 1.00 12.36 253 ASP A O 1
ATOM 939 N N . LEU A 1 125 ? -15.040 47.077 20.566 1.00 12.57 254 LEU A N 1
ATOM 940 C CA . LEU A 1 125 ? -16.103 46.946 19.575 1.00 13.40 254 LEU A CA 1
ATOM 941 C C . LEU A 1 125 ? -16.460 48.225 18.812 1.00 13.65 254 LEU A C 1
ATOM 942 O O . LEU A 1 125 ? -16.723 49.269 19.406 1.00 13.86 254 LEU A O 1
ATOM 947 N N . ASP A 1 126 ? -16.471 48.131 17.486 1.00 14.10 255 ASP A N 1
ATOM 948 C CA . ASP A 1 126 ? -16.830 49.257 16.628 1.00 14.90 255 ASP A CA 1
ATOM 949 C C . ASP A 1 126 ? -15.925 50.478 16.814 1.00 15.11 255 ASP A C 1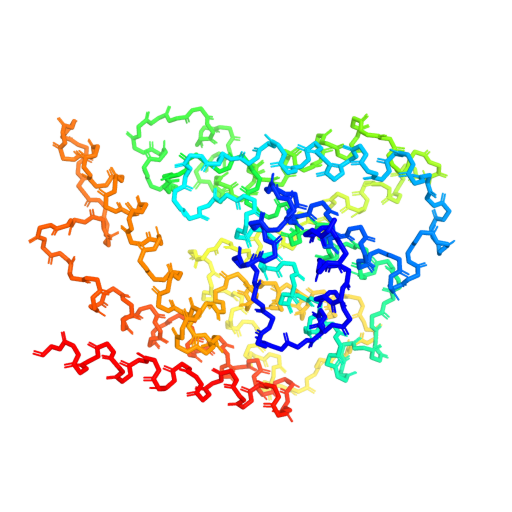
ATOM 950 O O . ASP A 1 126 ? -16.377 51.624 16.729 1.00 14.79 255 ASP A O 1
ATOM 955 N N . HIS A 1 127 ? -14.645 50.221 17.061 1.00 14.29 256 HIS A N 1
ATOM 956 C CA . HIS A 1 127 ? -13.657 51.287 17.236 1.00 14.67 256 HIS A CA 1
ATOM 957 C C . HIS A 1 127 ? -13.463 51.968 15.873 1.00 15.16 256 HIS A C 1
ATOM 958 O O . HIS A 1 127 ? -13.221 51.294 14.869 1.00 14.91 256 HIS A O 1
ATOM 965 N N . PRO A 1 128 ? -13.560 53.312 15.823 1.00 15.89 257 PRO A N 1
ATOM 966 C CA . PRO A 1 128 ? -13.402 54.075 14.577 1.00 16.32 257 PRO A CA 1
ATOM 967 C C . PRO A 1 128 ? -11.978 54.278 14.058 1.00 16.92 257 PRO A C 1
ATOM 968 O O . PRO A 1 128 ? -11.785 54.815 12.966 1.00 17.17 257 PRO A O 1
ATOM 972 N N . GLY A 1 129 ? -10.978 53.866 14.827 1.00 16.72 258 GLY A N 1
ATOM 973 C CA . GLY A 1 129 ? -9.611 54.038 14.367 1.00 17.55 258 GLY A CA 1
ATOM 974 C C . GLY A 1 129 ? -8.992 55.383 14.719 1.00 17.76 258 GLY A C 1
ATOM 975 O O . GLY A 1 129 ? -7.904 55.713 14.240 1.00 18.13 258 GLY A O 1
ATOM 976 N N . VAL A 1 130 ? -9.692 56.166 15.536 1.00 18.20 259 VAL A N 1
ATOM 977 C CA . VAL A 1 130 ? -9.196 57.464 15.996 1.00 18.81 259 VAL A CA 1
ATOM 978 C C . VAL A 1 130 ? -9.459 57.526 17.497 1.00 19.36 259 VAL A C 1
ATOM 979 O O . VAL A 1 130 ? -10.356 56.840 17.995 1.00 19.57 259 VAL A O 1
ATOM 983 N N . ASN A 1 131 ? -8.691 58.341 18.219 1.00 19.84 260 ASN A N 1
ATOM 984 C CA . ASN A 1 131 ? -8.855 58.434 19.671 1.00 19.96 260 ASN A CA 1
ATOM 985 C C . ASN A 1 131 ? -9.871 59.450 20.182 1.00 19.89 260 ASN A C 1
ATOM 986 O O . ASN A 1 131 ? -10.471 60.199 19.410 1.00 18.90 260 ASN A O 1
ATOM 991 N N . GLN A 1 132 ? -10.044 59.466 21.503 1.00 19.44 261 GLN A N 1
ATOM 992 C CA . GLN A 1 132 ? -10.992 60.362 22.156 1.00 19.91 261 GLN A CA 1
ATOM 993 C C . GLN A 1 132 ? -10.774 61.841 21.859 1.00 19.89 261 GLN A C 1
ATOM 994 O O . GLN A 1 132 ? -11.714 62.549 21.502 1.00 19.85 261 GLN A O 1
ATOM 1000 N N . PRO A 1 133 ? -9.536 62.335 22.020 1.00 20.26 262 PRO A N 1
ATOM 1001 C CA . PRO A 1 133 ? -9.316 63.757 21.738 1.00 20.06 262 PRO A CA 1
ATOM 1002 C C . PRO A 1 133 ? -9.745 64.160 20.328 1.00 19.35 262 PRO A C 1
ATOM 1003 O O . PRO A 1 133 ? -10.257 65.263 20.127 1.00 19.42 262 PRO A O 1
ATOM 1007 N N . PHE A 1 134 ? -9.544 63.265 19.364 1.00 18.62 263 PHE A N 1
ATOM 1008 C CA . PHE A 1 134 ? -9.935 63.525 17.979 1.00 17.94 263 PHE A CA 1
ATOM 1009 C C . PHE A 1 134 ? -11.457 63.628 17.891 1.00 17.83 263 PHE A C 1
ATOM 1010 O O . PHE A 1 134 ? -11.989 64.533 17.246 1.00 17.49 263 PHE A O 1
ATOM 1018 N N . LEU A 1 135 ? -12.160 62.705 18.542 1.00 17.09 264 LEU A N 1
ATOM 1019 C CA . LEU A 1 135 ? -13.619 62.718 18.524 1.00 17.27 264 LEU A CA 1
ATOM 1020 C C . LEU A 1 135 ? -14.172 63.974 19.191 1.00 17.29 264 LEU A C 1
ATOM 1021 O O . LEU A 1 135 ? -15.166 64.539 18.741 1.00 16.98 264 LEU A O 1
ATOM 1026 N N . ILE A 1 136 ? -13.529 64.413 20.266 1.00 17.30 265 ILE A N 1
ATOM 1027 C CA . ILE A 1 136 ? -14.004 65.601 20.955 1.00 18.15 265 ILE A CA 1
ATOM 1028 C C . ILE A 1 136 ? -13.816 66.879 20.132 1.00 18.26 265 ILE A C 1
ATOM 1029 O O . ILE A 1 136 ? -14.755 67.662 19.972 1.00 18.44 265 ILE A O 1
ATOM 1034 N N . LYS A 1 137 ? -12.620 67.087 19.593 1.00 18.70 266 LYS A N 1
ATOM 1035 C CA . LYS A 1 137 ? -12.375 68.305 18.828 1.00 18.99 266 LYS A CA 1
ATOM 1036 C C . LYS A 1 137 ? -13.090 68.377 17.482 1.00 19.10 266 LYS A C 1
ATOM 1037 O O . LYS A 1 137 ? -13.212 69.460 16.907 1.00 19.36 266 LYS A O 1
ATOM 1043 N N . THR A 1 138 ? -13.567 67.241 16.976 1.00 18.53 267 THR A N 1
ATOM 1044 C CA . THR A 1 138 ? -14.291 67.241 15.708 1.00 18.22 267 THR A CA 1
ATOM 1045 C C . THR A 1 138 ? -15.797 67.166 15.967 1.00 18.37 267 THR A C 1
ATOM 1046 O O . THR A 1 138 ? -16.592 66.976 15.048 1.00 17.82 267 THR A O 1
ATOM 1050 N N . ASN A 1 139 ? -16.173 67.322 17.234 1.00 18.59 268 ASN A N 1
ATOM 1051 C CA . ASN A 1 139 ? -17.573 67.301 17.646 1.00 19.41 268 ASN A CA 1
ATOM 1052 C C . ASN A 1 139 ? -18.329 66.064 17.183 1.00 19.74 268 ASN A C 1
ATOM 1053 O O . ASN A 1 139 ? -19.465 66.160 16.724 1.00 19.84 268 ASN A O 1
ATOM 1058 N N . HIS A 1 140 ? -17.702 64.902 17.309 1.00 20.09 269 HIS A N 1
ATOM 1059 C CA . HIS A 1 140 ? -18.347 63.658 16.904 1.00 20.97 269 HIS A CA 1
ATOM 1060 C C . HIS A 1 140 ? -19.512 63.367 17.853 1.00 21.31 269 HIS A C 1
ATOM 1061 O O . HIS A 1 140 ? -19.429 63.648 19.047 1.00 21.05 269 HIS A O 1
ATOM 1068 N N . TYR A 1 141 ? -20.596 62.799 17.328 1.00 21.89 270 TYR A N 1
ATOM 1069 C CA . TYR A 1 141 ? -21.766 62.526 18.155 1.00 22.53 270 TYR A CA 1
ATOM 1070 C C . TYR A 1 141 ? -21.487 61.652 19.380 1.00 22.07 270 TYR A C 1
ATOM 1071 O O . TYR A 1 141 ? -22.182 61.766 20.388 1.00 21.79 270 TYR A O 1
ATOM 1080 N N . LEU A 1 142 ? -20.472 60.794 19.307 1.00 21.45 271 LEU A N 1
ATOM 1081 C CA . LEU A 1 142 ? -20.148 59.938 20.446 1.00 20.99 271 LEU A CA 1
ATOM 1082 C C . LEU A 1 142 ? -19.590 60.748 21.616 1.00 21.25 271 LEU A C 1
ATOM 1083 O O . LEU A 1 142 ? -19.838 60.425 22.778 1.00 20.65 271 LEU A O 1
ATOM 1088 N N . ALA A 1 143 ? -18.841 61.804 21.309 1.00 21.54 272 ALA A N 1
ATOM 1089 C CA . ALA A 1 143 ? -18.265 62.641 22.357 1.00 22.12 272 ALA A CA 1
ATOM 1090 C C . ALA A 1 143 ? -19.368 63.364 23.126 1.00 22.66 272 ALA A C 1
ATOM 1091 O O . ALA A 1 143 ? -19.265 63.570 24.335 1.00 22.54 272 ALA A O 1
ATOM 1093 N N . THR A 1 144 ? -20.425 63.748 22.421 1.00 23.54 273 THR A N 1
ATOM 1094 C CA . THR A 1 144 ? -21.548 64.425 23.059 1.00 24.57 273 THR A CA 1
ATOM 1095 C C . THR A 1 144 ? -22.336 63.409 23.880 1.00 24.26 273 THR A C 1
ATOM 1096 O O . THR A 1 144 ? -22.664 63.643 25.045 1.00 24.88 273 THR A O 1
ATOM 1100 N N . LEU A 1 145 ? -22.629 62.273 23.258 1.00 23.95 274 LEU A N 1
ATOM 1101 C CA . LEU A 1 145 ? -23.387 61.217 23.909 1.00 23.59 274 LEU A CA 1
ATOM 1102 C C . LEU A 1 145 ? -22.787 60.794 25.245 1.00 23.43 274 LEU A C 1
ATOM 1103 O O . LEU A 1 145 ? -23.516 60.571 26.211 1.00 23.13 274 LEU A O 1
ATOM 1108 N N . TYR A 1 146 ? -21.461 60.692 25.305 1.00 22.92 275 TYR A N 1
ATOM 1109 C CA . TYR A 1 146 ? -20.803 60.264 26.535 1.00 22.80 275 TYR A CA 1
ATOM 1110 C C . TYR A 1 146 ? -20.102 61.376 27.318 1.00 23.29 275 TYR A C 1
ATOM 1111 O O . TYR A 1 146 ? -19.257 61.118 28.177 1.00 22.98 275 TYR A O 1
ATOM 1120 N N . LYS A 1 147 ? -20.478 62.615 27.020 1.00 23.94 276 LYS A N 1
ATOM 1121 C CA . LYS A 1 147 ? -19.947 63.789 27.711 1.00 24.70 276 LYS A CA 1
ATOM 1122 C C . LYS A 1 147 ? -18.429 63.829 27.866 1.00 24.36 276 LYS A C 1
ATOM 1123 O O . LYS A 1 147 ? -17.913 64.049 28.965 1.00 24.37 276 LYS A O 1
ATOM 1129 N N . ASN A 1 148 ? -17.722 63.622 26.760 1.00 23.80 277 ASN A N 1
ATOM 1130 C CA . ASN A 1 148 ? -16.262 63.647 26.745 1.00 23.79 277 ASN A CA 1
ATOM 1131 C C . ASN A 1 148 ? -15.589 62.796 27.815 1.00 23.12 277 ASN A C 1
ATOM 1132 O O . ASN A 1 148 ? -14.443 63.056 28.174 1.00 23.45 277 ASN A O 1
ATOM 1137 N N . THR A 1 149 ? -16.285 61.783 28.321 1.00 22.34 278 THR A N 1
ATOM 1138 C CA . THR A 1 149 ? -15.715 60.926 29.359 1.00 21.54 278 THR A CA 1
ATOM 1139 C C . THR A 1 149 ? -15.628 59.473 28.894 1.00 20.13 278 THR A C 1
ATOM 1140 O O . THR A 1 149 ? -16.656 58.832 28.673 1.00 19.95 278 THR A O 1
ATOM 1144 N N . SER A 1 150 ? -14.403 58.960 28.758 1.00 18.42 279 SER A N 1
ATOM 1145 C CA . SER A 1 150 ? -14.182 57.584 28.299 1.00 17.07 279 SER A CA 1
ATOM 1146 C C . SER A 1 150 ? -15.124 57.319 27.137 1.00 16.22 279 SER A C 1
ATOM 1147 O O . SER A 1 150 ? -15.848 56.325 27.111 1.00 15.63 279 SER A O 1
ATOM 1150 N N . VAL A 1 151 ? -15.098 58.233 26.174 1.00 15.53 280 VAL A N 1
ATOM 1151 C CA . VAL A 1 151 ? -15.958 58.173 25.001 1.00 15.17 280 VAL A CA 1
ATOM 1152 C C . VAL A 1 151 ? -15.909 56.842 24.264 1.00 14.74 280 VAL A C 1
ATOM 1153 O O . VAL A 1 151 ? -16.941 56.210 24.043 1.00 14.15 280 VAL A O 1
ATOM 1157 N N . LEU A 1 152 ? -14.714 56.415 23.878 1.00 14.72 281 LEU A N 1
ATOM 1158 C CA . LEU A 1 152 ? -14.580 55.163 23.146 1.00 14.72 281 LEU A CA 1
ATOM 1159 C C . LEU A 1 152 ? -15.021 53.958 23.964 1.00 13.97 281 LEU A C 1
ATOM 1160 O O . LEU A 1 152 ? -15.803 53.128 23.491 1.00 13.63 281 LEU A O 1
ATOM 1165 N N . GLU A 1 153 ? -14.529 53.864 25.194 1.00 13.78 282 GLU A N 1
ATOM 1166 C CA . GLU A 1 153 ? -14.863 52.732 26.044 1.00 13.78 282 GLU A CA 1
ATOM 1167 C C . GLU A 1 153 ? -16.356 52.631 26.337 1.00 13.94 282 GLU A C 1
ATOM 1168 O O . GLU A 1 153 ? -16.906 51.530 26.371 1.00 13.26 282 GLU A O 1
ATOM 1174 N N . ASN A 1 154 ? -17.018 53.765 26.544 1.00 13.84 283 ASN A N 1
ATOM 1175 C CA . ASN A 1 154 ? -18.457 53.724 26.779 1.00 14.35 283 ASN A CA 1
ATOM 1176 C C . ASN A 1 154 ? -19.144 53.245 25.504 1.00 14.27 283 ASN A C 1
ATOM 1177 O O . ASN A 1 154 ? -20.125 52.501 25.555 1.00 14.43 283 ASN A O 1
ATOM 1182 N N . HIS A 1 155 ? -18.616 53.652 24.355 1.00 13.88 284 HIS A N 1
ATOM 1183 C CA . HIS A 1 155 ? -19.188 53.224 23.086 1.00 14.16 284 HIS A CA 1
ATOM 1184 C C . HIS A 1 155 ? -19.023 51.714 22.911 1.00 13.83 284 HIS A C 1
ATOM 1185 O O . HIS A 1 155 ? -19.959 51.026 22.502 1.00 13.78 284 HIS A O 1
ATOM 1192 N N . HIS A 1 156 ? -17.837 51.194 23.219 1.00 13.12 285 HIS A N 1
ATOM 1193 C CA . HIS A 1 156 ? -17.611 49.754 23.081 1.00 13.00 285 HIS A CA 1
ATOM 1194 C C . HIS A 1 156 ? -18.559 48.990 23.998 1.00 13.28 285 HIS A C 1
ATOM 1195 O O . HIS A 1 156 ? -19.161 47.989 23.604 1.00 13.26 285 HIS A O 1
ATOM 1202 N N . TRP A 1 157 ? -18.683 49.469 25.230 1.00 13.42 286 TRP A N 1
ATOM 1203 C CA . TRP A 1 157 ? -19.543 48.832 26.213 1.00 14.12 286 TRP A CA 1
ATOM 1204 C C . TRP A 1 157 ? -21.011 48.824 25.812 1.00 14.43 286 TRP A C 1
ATOM 1205 O O . TRP A 1 157 ? -21.646 47.773 25.809 1.00 14.40 286 TRP A O 1
ATOM 1216 N N . ARG A 1 158 ? -21.556 49.985 25.471 1.00 14.70 287 ARG A N 1
ATOM 1217 C CA . ARG A 1 158 ? -22.964 50.030 25.089 1.00 15.18 287 ARG A CA 1
ATOM 1218 C C . ARG A 1 158 ? -23.213 49.241 23.808 1.00 15.36 287 ARG A C 1
ATOM 1219 O O . ARG A 1 158 ? -24.303 48.693 23.611 1.00 14.98 287 ARG A O 1
ATOM 1227 N N . SER A 1 159 ? -22.205 49.171 22.939 1.00 15.14 288 SER A N 1
ATOM 1228 C CA . SER A 1 159 ? -22.336 48.400 21.709 1.00 14.82 288 SER A CA 1
ATOM 1229 C C . SER A 1 159 ? -22.429 46.925 22.086 1.00 15.00 288 SER A C 1
ATOM 1230 O O . SER A 1 159 ? -23.227 46.178 21.516 1.00 14.63 288 SER A O 1
ATOM 1233 N N . ALA A 1 160 ? -21.614 46.513 23.056 1.00 14.41 289 ALA A N 1
ATOM 1234 C CA . ALA A 1 160 ? -21.612 45.124 23.514 1.00 14.50 289 ALA A CA 1
ATOM 1235 C C . ALA A 1 160 ? -22.960 44.777 24.145 1.00 14.74 289 ALA A C 1
ATOM 1236 O O . ALA A 1 160 ? -23.482 43.673 23.958 1.00 14.66 289 ALA A O 1
ATOM 1238 N N . VAL A 1 161 ? -23.512 45.719 24.905 1.00 14.48 290 VAL A N 1
ATOM 1239 C CA . VAL A 1 161 ? -24.806 45.510 25.548 1.00 14.88 290 VAL A CA 1
ATOM 1240 C C . VAL A 1 161 ? -25.861 45.303 24.464 1.00 15.02 290 VAL A C 1
ATOM 1241 O O . VAL A 1 161 ? -26.719 44.425 24.573 1.00 15.15 290 VAL A O 1
ATOM 1245 N N . GLY A 1 162 ? -25.780 46.104 23.407 1.00 15.28 291 GLY A N 1
ATOM 1246 C CA . GLY A 1 162 ? -26.731 45.970 22.317 1.00 15.91 291 GLY A CA 1
ATOM 1247 C C . GLY A 1 162 ? -26.690 44.586 21.687 1.00 16.48 291 GLY A C 1
ATOM 1248 O O . GLY A 1 162 ? -27.735 43.993 21.395 1.00 16.38 291 GLY A O 1
ATOM 1249 N N . LEU A 1 163 ? -25.488 44.060 21.473 1.00 16.17 292 LEU A N 1
ATOM 1250 C CA . LEU A 1 163 ? -25.356 42.738 20.871 1.00 16.62 292 LEU A CA 1
ATOM 1251 C C . LEU A 1 163 ? -25.798 41.640 21.829 1.00 17.06 292 LEU A C 1
ATOM 1252 O O . LEU A 1 163 ? -26.350 40.626 21.405 1.00 17.54 292 LEU A O 1
ATOM 1257 N N . LEU A 1 164 ? -25.552 41.834 23.121 1.00 17.31 293 LEU A N 1
ATOM 1258 C CA . LEU A 1 164 ? -25.966 40.843 24.109 1.00 17.82 293 LEU A CA 1
ATOM 1259 C C . LEU A 1 164 ? -27.483 40.699 24.074 1.00 18.22 293 LEU A C 1
ATOM 1260 O O . LEU A 1 164 ? -28.014 39.589 24.036 1.00 18.32 293 LEU A O 1
ATOM 1265 N N . ARG A 1 165 ? -28.176 41.831 24.071 1.00 18.62 294 ARG A N 1
ATOM 1266 C CA . ARG A 1 165 ? -29.634 41.833 24.053 1.00 19.31 294 ARG A CA 1
ATOM 1267 C C . ARG A 1 165 ? -30.210 41.284 22.755 1.00 20.00 294 ARG A C 1
ATOM 1268 O O . ARG A 1 165 ? -31.155 40.491 22.775 1.00 20.35 294 ARG A O 1
ATOM 1276 N N . GLU A 1 166 ? -29.638 41.693 21.631 1.00 20.44 295 GLU A N 1
ATOM 1277 C CA . GLU A 1 166 ? -30.118 41.241 20.330 1.00 21.77 295 GLU A CA 1
ATOM 1278 C C . GLU A 1 166 ? -29.937 39.740 20.099 1.00 21.11 295 GLU A C 1
ATOM 1279 O O . GLU A 1 166 ? -30.793 39.096 19.489 1.00 21.20 295 GLU A O 1
ATOM 1285 N N . SER A 1 167 ? -28.836 39.182 20.593 1.00 20.08 296 SER A N 1
ATOM 1286 C CA . SER A 1 167 ? -28.561 37.758 20.410 1.00 19.29 296 SER A CA 1
ATOM 1287 C C . SER A 1 167 ? -29.440 36.849 21.267 1.00 18.88 296 SER A C 1
ATOM 1288 O O . SER A 1 167 ? -29.687 35.698 20.900 1.00 18.59 296 SER A O 1
ATOM 1291 N N . GLY A 1 168 ? -29.900 37.361 22.406 1.00 18.59 297 GLY A N 1
ATOM 1292 C CA . GLY A 1 168 ? -30.729 36.565 23.296 1.00 18.20 297 GLY A CA 1
ATOM 1293 C C . GLY A 1 168 ? -29.971 35.389 23.888 1.00 18.19 297 GLY A C 1
ATOM 1294 O O . GLY A 1 168 ? -30.571 34.425 24.369 1.00 18.18 297 GLY A O 1
ATOM 1295 N N . LEU A 1 169 ? -28.644 35.471 23.863 1.00 17.53 298 LEU A N 1
ATOM 1296 C CA . LEU A 1 169 ? -27.796 34.404 24.385 1.00 17.25 298 LEU A CA 1
ATOM 1297 C C . LEU A 1 169 ? -28.084 34.041 25.842 1.00 16.99 298 LEU A C 1
ATOM 1298 O O . LEU A 1 169 ? -27.927 32.887 26.234 1.00 16.49 298 LEU A O 1
ATOM 1303 N N . PHE A 1 170 ? -28.506 35.018 26.640 1.00 16.84 299 PHE A N 1
ATOM 1304 C CA . PHE A 1 170 ? -28.796 34.776 28.052 1.00 17.19 299 PHE A CA 1
ATOM 1305 C C . PHE A 1 170 ? -30.255 35.043 28.409 1.00 17.71 299 PHE A C 1
ATOM 1306 O O . PHE A 1 170 ? -30.584 35.329 29.562 1.00 17.59 299 PHE A O 1
ATOM 1314 N N . SER A 1 171 ? -31.129 34.928 27.414 1.00 18.37 300 SER A N 1
ATOM 1315 C CA . SER A 1 171 ? -32.553 35.168 27.610 1.00 19.10 300 SER A CA 1
ATOM 1316 C C . SER A 1 171 ? -33.188 34.244 28.648 1.00 19.28 300 SER A C 1
ATOM 1317 O O . SER A 1 171 ? -34.230 34.573 29.215 1.00 19.78 300 SER A O 1
ATOM 1320 N N . HIS A 1 172 ? -32.562 33.096 28.897 1.00 19.31 301 HIS A N 1
ATOM 1321 C CA . HIS A 1 172 ? -33.091 32.131 29.858 1.00 19.55 301 HIS A CA 1
ATOM 1322 C C . HIS A 1 172 ? -32.690 32.428 31.299 1.00 19.64 301 HIS A C 1
ATOM 1323 O O . HIS A 1 172 ? -33.195 31.798 32.232 1.00 19.86 301 HIS A O 1
ATOM 1330 N N . LEU A 1 173 ? -31.777 33.376 31.484 1.00 19.44 302 LEU A N 1
ATOM 1331 C CA . LEU A 1 173 ? -31.349 33.746 32.828 1.00 19.64 302 LEU A CA 1
ATOM 1332 C C . LEU A 1 173 ? -32.223 34.904 33.298 1.00 19.57 302 LEU A C 1
ATOM 1333 O O . LEU A 1 173 ? -32.807 35.620 32.484 1.00 19.04 302 LEU A O 1
ATOM 1338 N N . PRO A 1 174 ? -32.337 35.099 34.621 1.00 19.99 303 PRO A N 1
ATOM 1339 C CA . PRO A 1 174 ? -33.169 36.200 35.119 1.00 20.63 303 PRO A CA 1
ATOM 1340 C C . PRO A 1 174 ? -32.720 37.592 34.672 1.00 20.98 303 PRO A C 1
ATOM 1341 O O . PRO A 1 174 ? -31.536 37.828 34.419 1.00 20.63 303 PRO A O 1
ATOM 1345 N N . LEU A 1 175 ? -33.683 38.504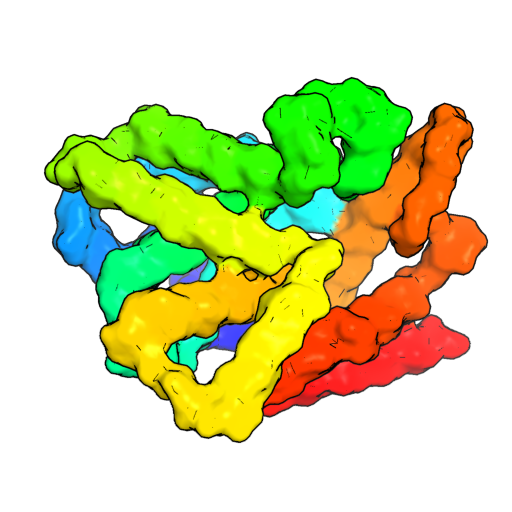 34.560 1.00 21.31 304 LEU A N 1
ATOM 1346 C CA . LEU A 1 175 ? -33.405 39.876 34.149 1.00 21.88 304 LEU A CA 1
ATOM 1347 C C . LEU A 1 175 ? -32.293 40.477 35.004 1.00 22.05 304 LEU A C 1
ATOM 1348 O O . LEU A 1 175 ? -31.356 41.076 34.477 1.00 21.54 304 LEU A O 1
ATOM 1353 N N . GLU A 1 176 ? -32.406 40.315 36.322 1.00 22.50 305 GLU A N 1
ATOM 1354 C CA . GLU A 1 176 ? -31.403 40.839 37.252 1.00 23.23 305 GLU A CA 1
ATOM 1355 C C . GLU A 1 176 ? -30.001 40.368 36.895 1.00 22.26 305 GLU A C 1
ATOM 1356 O O . GLU A 1 176 ? -29.037 41.128 37.001 1.00 22.13 305 GLU A O 1
ATOM 1362 N N . SER A 1 177 ? -29.889 39.106 36.491 1.00 21.45 306 SER A N 1
ATOM 1363 C CA . SER A 1 177 ? -28.596 38.547 36.115 1.00 20.43 306 SER A CA 1
ATOM 1364 C C . SER A 1 177 ? -28.080 39.192 34.832 1.00 20.07 306 SER A C 1
ATOM 1365 O O . SER A 1 177 ? -26.892 39.484 34.716 1.00 19.31 306 SER A O 1
ATOM 1368 N N . ARG A 1 178 ? -28.967 39.414 33.868 1.00 19.58 307 ARG A N 1
ATOM 1369 C CA . ARG A 1 178 ? -28.543 40.033 32.617 1.00 19.92 307 ARG A CA 1
ATOM 1370 C C . ARG A 1 178 ? -28.115 41.476 32.866 1.00 19.49 307 ARG A C 1
ATOM 1371 O O . ARG A 1 178 ? -27.150 41.956 32.277 1.00 18.86 307 ARG A O 1
ATOM 1379 N N . GLN A 1 179 ? -28.828 42.163 33.751 1.00 19.33 308 GLN A N 1
ATOM 1380 C CA . GLN A 1 179 ? -28.489 43.541 34.082 1.00 19.48 308 GLN A CA 1
ATOM 1381 C C . GLN A 1 179 ? -27.139 43.599 34.800 1.00 19.25 308 GLN A C 1
ATOM 1382 O O . GLN A 1 179 ? -26.326 44.491 34.538 1.00 18.64 308 GLN A O 1
ATOM 1388 N N . GLN A 1 180 ? -26.900 42.649 35.699 1.00 18.83 309 GLN A N 1
ATOM 1389 C CA . GLN A 1 180 ? -25.637 42.607 36.431 1.00 19.29 309 GLN A CA 1
ATOM 1390 C C . GLN A 1 180 ? -24.505 42.311 35.452 1.00 18.73 309 GLN A C 1
ATOM 1391 O O . GLN A 1 180 ? -23.412 42.875 35.554 1.00 18.37 309 GLN A O 1
ATOM 1397 N N . MET A 1 181 ? -24.773 41.422 34.502 1.00 17.93 310 MET A N 1
ATOM 1398 C CA . MET A 1 181 ? -23.775 41.078 33.497 1.00 18.10 310 MET A CA 1
ATOM 1399 C C . MET A 1 181 ? -23.365 42.339 32.745 1.00 17.69 310 MET A C 1
ATOM 1400 O O . MET A 1 181 ? -22.181 42.602 32.550 1.00 17.08 310 MET A O 1
ATOM 1405 N N . GLU A 1 182 ? -24.350 43.120 32.318 1.00 17.65 311 GLU A N 1
ATOM 1406 C CA . GLU A 1 182 ? -24.062 44.347 31.586 1.00 17.86 311 GLU A CA 1
ATOM 1407 C C . GLU A 1 182 ? -23.205 45.299 32.414 1.00 17.80 311 GLU A C 1
ATOM 1408 O O . GLU A 1 182 ? -22.253 45.889 31.904 1.00 17.61 311 GLU A O 1
ATOM 1414 N N . THR A 1 183 ? -23.533 45.436 33.694 1.00 17.65 312 THR A N 1
ATOM 1415 C CA . THR A 1 183 ? -22.786 46.330 34.569 1.00 17.59 312 THR A CA 1
ATOM 1416 C C . THR A 1 183 ? -21.344 45.883 34.800 1.00 17.14 312 THR A C 1
ATOM 1417 O O . THR A 1 183 ? -20.416 46.688 34.697 1.00 17.13 312 THR A O 1
ATOM 1421 N N . GLN A 1 184 ? -21.156 44.604 35.110 1.00 16.25 313 GLN A N 1
ATOM 1422 C CA . GLN A 1 184 ? -19.819 44.077 35.368 1.00 16.36 313 GLN A CA 1
ATOM 1423 C C . GLN A 1 184 ? -18.935 44.083 34.125 1.00 15.73 313 GLN A C 1
ATOM 1424 O O . GLN A 1 184 ? -17.729 44.307 34.223 1.00 15.20 313 GLN A O 1
ATOM 1430 N N . ILE A 1 185 ? -19.525 43.833 32.960 1.00 15.34 314 ILE A N 1
ATOM 1431 C CA . ILE A 1 185 ? -18.748 43.863 31.724 1.00 14.98 314 ILE A CA 1
ATOM 1432 C C . ILE A 1 185 ? -18.352 45.318 31.482 1.00 14.61 314 ILE A C 1
ATOM 1433 O O . ILE A 1 185 ? -17.250 45.609 31.010 1.00 14.18 314 ILE A O 1
ATOM 1438 N N . GLY A 1 186 ? -19.257 46.232 31.818 1.00 14.35 315 GLY A N 1
ATOM 1439 C CA . GLY A 1 186 ? -18.969 47.642 31.651 1.00 14.04 315 GLY A CA 1
ATOM 1440 C C . GLY A 1 186 ? -17.777 48.047 32.504 1.00 13.96 315 GLY A C 1
ATOM 1441 O O . GLY A 1 186 ? -16.895 48.775 32.047 1.00 13.52 315 GLY A O 1
ATOM 1442 N N . ALA A 1 187 ? -17.744 47.572 33.745 1.00 13.72 316 ALA A N 1
ATOM 1443 C CA . ALA A 1 187 ? -16.641 47.900 34.646 1.00 13.76 316 ALA A CA 1
ATOM 1444 C C . ALA A 1 187 ? -15.315 47.409 34.065 1.00 13.56 316 ALA A C 1
ATOM 1445 O O . ALA A 1 187 ? -14.287 48.079 34.190 1.00 14.08 316 ALA A O 1
ATOM 1447 N N . LEU A 1 188 ? -15.341 46.241 33.427 1.00 13.26 317 LEU A N 1
ATOM 1448 C CA . LEU A 1 188 ? -14.140 45.676 32.817 1.00 13.00 317 LEU A CA 1
ATOM 1449 C C . LEU A 1 188 ? -13.710 46.487 31.595 1.00 12.82 317 LEU A C 1
ATOM 1450 O O . LEU A 1 188 ? -12.554 46.877 31.480 1.00 12.47 317 LEU A O 1
ATOM 1455 N N . ILE A 1 189 ? -14.642 46.749 30.686 1.00 12.56 318 ILE A N 1
ATOM 1456 C CA . ILE A 1 189 ? -14.302 47.511 29.486 1.00 12.36 318 ILE A CA 1
ATOM 1457 C C . ILE A 1 189 ? -13.844 48.935 29.812 1.00 12.85 318 ILE A C 1
ATOM 1458 O O . ILE A 1 189 ? -12.886 49.427 29.225 1.00 12.61 318 ILE A O 1
ATOM 1463 N N . LEU A 1 190 ? -14.512 49.597 30.751 1.00 13.33 319 LEU A N 1
ATOM 1464 C CA . LEU A 1 190 ? -14.123 50.959 31.105 1.00 14.42 319 LEU A CA 1
ATOM 1465 C C . LEU A 1 190 ? -12.715 51.048 31.690 1.00 14.52 319 LEU A C 1
ATOM 1466 O O . LEU A 1 190 ? -12.051 52.081 31.574 1.00 14.30 319 LEU A O 1
ATOM 1471 N N . ALA A 1 191 ? -12.252 49.968 32.310 1.00 14.33 320 ALA A N 1
ATOM 1472 C CA . ALA A 1 191 ? -10.913 49.960 32.890 1.00 14.11 320 ALA A CA 1
ATOM 1473 C C . ALA A 1 191 ? -9.830 50.022 31.811 1.00 14.54 320 ALA A C 1
ATOM 1474 O O . ALA A 1 191 ? -8.671 50.317 32.111 1.00 14.28 320 ALA A O 1
ATOM 1476 N N . THR A 1 192 ? -10.200 49.756 30.557 1.00 14.58 321 THR A N 1
ATOM 1477 C CA . THR A 1 192 ? -9.223 49.788 29.469 1.00 14.95 321 THR A CA 1
ATOM 1478 C C . THR A 1 192 ? -8.941 51.184 28.914 1.00 15.33 321 THR A C 1
ATOM 1479 O O . THR A 1 192 ? -8.147 51.325 27.981 1.00 15.64 321 THR A O 1
ATOM 1483 N N . ASP A 1 193 ? -9.589 52.208 29.468 1.00 15.62 322 ASP A N 1
ATOM 1484 C CA . ASP A 1 193 ? -9.340 53.585 29.032 1.00 16.46 322 ASP A CA 1
ATOM 1485 C C . ASP A 1 193 ? -7.943 53.909 29.562 1.00 17.10 322 ASP A C 1
ATOM 1486 O O . ASP A 1 193 ? -7.764 54.126 30.759 1.00 16.71 322 ASP A O 1
ATOM 1491 N N . ILE A 1 194 ? -6.961 53.939 28.665 1.00 17.83 323 ILE A N 1
ATOM 1492 C CA . ILE A 1 194 ? -5.578 54.180 29.057 1.00 19.16 323 ILE A CA 1
ATOM 1493 C C . ILE A 1 194 ? -5.348 55.506 29.787 1.00 19.62 323 ILE A C 1
ATOM 1494 O O . ILE A 1 194 ? -4.450 55.607 30.626 1.00 19.54 323 ILE A O 1
ATOM 1499 N N . SER A 1 195 ? -6.166 56.512 29.490 1.00 20.15 324 SER A N 1
ATOM 1500 C CA . SER A 1 195 ? -6.015 57.815 30.131 1.00 21.80 324 SER A CA 1
ATOM 1501 C C . SER A 1 195 ? -6.233 57.746 31.640 1.00 21.85 324 SER A C 1
ATOM 1502 O O . SER A 1 195 ? -5.891 58.681 32.367 1.00 22.27 324 SER A O 1
ATOM 1505 N N . ARG A 1 196 ? -6.795 56.639 32.114 1.00 21.88 325 ARG A N 1
ATOM 1506 C CA . ARG A 1 196 ? -7.049 56.479 33.538 1.00 22.52 325 ARG A CA 1
ATOM 1507 C C . ARG A 1 196 ? -6.175 55.405 34.178 1.00 21.94 325 ARG A C 1
ATOM 1508 O O . ARG A 1 196 ? -6.471 54.933 35.275 1.00 21.59 325 ARG A O 1
ATOM 1516 N N . GLN A 1 197 ? -5.097 55.016 33.503 1.00 21.14 326 GLN A N 1
ATOM 1517 C CA . GLN A 1 197 ? -4.226 53.986 34.058 1.00 21.18 326 GLN A CA 1
ATOM 1518 C C . GLN A 1 197 ? -3.653 54.359 35.421 1.00 21.32 326 GLN A C 1
ATOM 1519 O O . GLN A 1 197 ? -3.478 53.491 36.272 1.00 21.11 326 GLN A O 1
ATOM 1525 N N . ASN A 1 198 ? -3.366 55.639 35.639 1.00 21.72 327 ASN A N 1
ATOM 1526 C CA . ASN A 1 198 ? -2.807 56.046 36.930 1.00 22.77 327 ASN A CA 1
ATOM 1527 C C . ASN A 1 198 ? -3.743 55.695 38.082 1.00 22.58 327 ASN A C 1
ATOM 1528 O O . ASN A 1 198 ? -3.301 55.261 39.148 1.00 22.11 327 ASN A O 1
ATOM 1533 N N . GLU A 1 199 ? -5.039 55.885 37.865 1.00 22.36 328 GLU A N 1
ATOM 1534 C CA . GLU A 1 199 ? -6.033 55.600 38.889 1.00 22.30 328 GLU A CA 1
ATOM 1535 C C . GLU A 1 199 ? -6.101 54.108 39.218 1.00 21.24 328 GLU A C 1
ATOM 1536 O O . GLU A 1 199 ? -6.078 53.723 40.387 1.00 20.71 328 GLU A O 1
ATOM 1542 N N . TYR A 1 200 ? -6.183 53.267 38.191 1.00 19.96 329 TYR A N 1
ATOM 1543 C CA . TYR A 1 200 ? -6.242 51.829 38.414 1.00 19.30 329 TYR A CA 1
ATOM 1544 C C . TYR A 1 200 ? -4.926 51.280 38.950 1.00 18.66 329 TYR A C 1
ATOM 1545 O O . TYR A 1 200 ? -4.911 50.475 39.877 1.00 18.06 329 TYR A O 1
ATOM 1554 N N . LEU A 1 201 ? -3.817 51.714 38.361 1.00 18.55 330 LEU A N 1
ATOM 1555 C CA . LEU A 1 201 ? -2.514 51.229 38.789 1.00 18.63 330 LEU A CA 1
ATOM 1556 C C . LEU A 1 201 ? -2.207 51.615 40.233 1.00 18.74 330 LEU A C 1
ATOM 1557 O O . LEU A 1 201 ? -1.711 50.796 41.009 1.00 19.04 330 LEU A O 1
ATOM 1562 N N . SER A 1 202 ? -2.512 52.857 40.597 1.00 19.09 331 SER A N 1
ATOM 1563 C CA . SER A 1 202 ? -2.259 53.323 41.959 1.00 19.76 331 SER A CA 1
ATOM 1564 C C . SER A 1 202 ? -3.062 52.519 42.973 1.00 19.74 331 SER A C 1
ATOM 1565 O O . SER A 1 202 ? -2.558 52.168 44.040 1.00 20.00 331 SER A O 1
ATOM 1568 N N . LEU A 1 203 ? -4.317 52.235 42.636 1.00 19.63 332 LEU A N 1
ATOM 1569 C CA . LEU A 1 203 ? -5.189 51.466 43.519 1.00 19.70 332 LEU A CA 1
ATOM 1570 C C . LEU A 1 203 ? -4.671 50.040 43.685 1.00 19.27 332 LEU A C 1
ATOM 1571 O O . LEU A 1 203 ? -4.604 49.513 44.796 1.00 19.09 332 LEU A O 1
ATOM 1576 N N . PHE A 1 204 ? -4.305 49.421 42.567 1.00 18.80 333 PHE A N 1
ATOM 1577 C CA . PHE A 1 204 ? -3.788 48.060 42.564 1.00 19.26 333 PHE A CA 1
ATOM 1578 C C . PHE A 1 204 ? -2.518 48.023 43.411 1.00 19.60 333 PHE A C 1
ATOM 1579 O O . PHE A 1 204 ? -2.363 47.174 44.292 1.00 19.35 333 PHE A O 1
ATOM 1587 N N . ARG A 1 205 ? -1.623 48.970 43.149 1.00 20.11 334 ARG A N 1
ATOM 1588 C CA . ARG A 1 205 ? -0.364 49.063 43.874 1.00 20.86 334 ARG A CA 1
ATOM 1589 C C . ARG A 1 205 ? -0.589 49.170 45.380 1.00 21.25 334 ARG A C 1
ATOM 1590 O O . ARG A 1 205 ? 0.099 48.513 46.158 1.00 21.51 334 ARG A O 1
ATOM 1598 N N . SER A 1 206 ? -1.549 49.998 45.783 1.00 22.24 335 SER A N 1
ATOM 1599 C CA . SER A 1 206 ? -1.860 50.180 47.201 1.00 22.96 335 SER A CA 1
ATOM 1600 C C . SER A 1 206 ? -2.295 48.873 47.843 1.00 22.90 335 SER A C 1
ATOM 1601 O O . SER A 1 206 ? -1.841 48.526 48.934 1.00 22.68 335 SER A O 1
ATOM 1604 N N . HIS A 1 207 ? -3.186 48.149 47.170 1.00 22.78 336 HIS A N 1
ATOM 1605 C CA . HIS A 1 207 ? -3.663 46.878 47.693 1.00 22.75 336 HIS A CA 1
ATOM 1606 C C . HIS A 1 207 ? -2.510 45.896 47.837 1.00 22.52 336 HIS A C 1
ATOM 1607 O O . HIS A 1 207 ? -2.435 45.150 48.811 1.00 22.65 336 HIS A O 1
ATOM 1614 N N . LEU A 1 208 ? -1.606 45.897 46.865 1.00 22.11 337 LEU A N 1
ATOM 1615 C CA . LEU A 1 208 ? -0.470 44.995 46.922 1.00 22.31 337 LEU A CA 1
ATOM 1616 C C . LEU A 1 208 ? 0.461 45.383 48.069 1.00 23.06 337 LEU A C 1
ATOM 1617 O O . LEU A 1 208 ? 1.039 44.513 48.722 1.00 23.33 337 LEU A O 1
ATOM 1622 N N . ASP A 1 209 ? 0.589 46.683 48.325 1.00 23.71 338 ASP A N 1
ATOM 1623 C CA . ASP A 1 209 ? 1.437 47.162 49.416 1.00 24.96 338 ASP A CA 1
ATOM 1624 C C . ASP A 1 209 ? 0.858 46.728 50.759 1.00 25.85 338 ASP A C 1
ATOM 1625 O O . ASP A 1 209 ? 1.591 46.321 51.660 1.00 25.73 338 ASP A O 1
ATOM 1630 N N . ARG A 1 210 ? -0.463 46.822 50.887 1.00 26.58 339 ARG A N 1
ATOM 1631 C CA . ARG A 1 210 ? -1.139 46.440 52.121 1.00 27.32 339 ARG A CA 1
ATOM 1632 C C . ARG A 1 210 ? -1.264 44.927 52.246 1.00 27.34 339 ARG A C 1
ATOM 1633 O O . ARG A 1 210 ? -1.371 44.394 53.354 1.00 27.55 339 ARG A O 1
ATOM 1641 N N . GLY A 1 211 ? -1.241 44.241 51.105 1.00 26.93 340 GLY A N 1
ATOM 1642 C CA . GLY A 1 211 ? -1.351 42.793 51.091 1.00 26.92 340 GLY A CA 1
ATOM 1643 C C . GLY A 1 211 ? -2.697 42.331 51.613 1.00 26.62 340 GLY A C 1
ATOM 1644 O O . GLY A 1 211 ? -2.805 41.259 52.213 1.00 27.19 340 GLY A O 1
ATOM 1645 N N . ASP A 1 212 ? -3.729 43.130 51.364 1.00 26.03 341 ASP A N 1
ATOM 1646 C CA . ASP A 1 212 ? -5.069 42.821 51.847 1.00 25.55 341 ASP A CA 1
ATOM 1647 C C . ASP A 1 212 ? -6.056 42.326 50.796 1.00 24.96 341 ASP A C 1
ATOM 1648 O O . ASP A 1 212 ? -7.264 42.312 51.040 1.00 24.97 341 ASP A O 1
ATOM 1653 N N . LEU A 1 213 ? -5.564 41.922 49.630 1.00 24.19 342 LEU A N 1
ATOM 1654 C CA . LEU A 1 213 ? -6.471 41.421 48.604 1.00 23.41 342 LEU A CA 1
ATOM 1655 C C . LEU A 1 213 ? -7.033 40.063 49.007 1.00 22.92 342 LEU A C 1
ATOM 1656 O O . LEU A 1 213 ? -6.287 39.136 49.327 1.00 22.78 342 LEU A O 1
ATOM 1661 N N . CYS A 1 214 ? -8.357 39.962 48.997 1.00 22.13 343 CYS A N 1
ATOM 1662 C CA . CYS A 1 214 ? -9.047 38.724 49.338 1.00 21.66 343 CYS A CA 1
ATOM 1663 C C . CYS A 1 214 ? -9.738 38.285 48.055 1.00 20.70 343 CYS A C 1
ATOM 1664 O O . CYS A 1 214 ? -10.761 38.844 47.682 1.00 20.36 343 CYS A O 1
ATOM 1667 N N . LEU A 1 215 ? -9.180 37.286 47.383 1.00 20.56 344 LEU A N 1
ATOM 1668 C CA . LEU A 1 215 ? -9.749 36.837 46.118 1.00 20.60 344 LEU A CA 1
ATOM 1669 C C . LEU A 1 215 ? -11.118 36.175 46.197 1.00 20.30 344 LEU A C 1
ATOM 1670 O O . LEU A 1 215 ? -11.781 36.010 45.173 1.00 19.34 344 LEU A O 1
ATOM 1675 N N . GLU A 1 216 ? -11.553 35.795 47.397 1.00 19.42 345 GLU A N 1
ATOM 1676 C CA . GLU A 1 216 ? -12.874 35.192 47.529 1.00 19.60 345 GLU A CA 1
ATOM 1677 C C . GLU A 1 216 ? -13.915 36.297 47.648 1.00 19.12 345 GLU A C 1
ATOM 1678 O O . GLU A 1 216 ? -15.117 36.034 47.680 1.00 19.06 345 GLU A O 1
ATOM 1684 N N . ASP A 1 217 ? -13.441 37.539 47.718 1.00 19.11 346 ASP A N 1
ATOM 1685 C CA . ASP A 1 217 ? -14.331 38.691 47.763 1.00 19.39 346 ASP A CA 1
ATOM 1686 C C . ASP A 1 217 ? -14.518 39.087 46.299 1.00 19.55 346 ASP A C 1
ATOM 1687 O O . ASP A 1 217 ? -13.539 39.278 45.571 1.00 19.08 346 ASP A O 1
ATOM 1692 N N . THR A 1 218 ? -15.769 39.209 45.872 1.00 19.65 347 THR A N 1
ATOM 1693 C CA . THR A 1 218 ? -16.072 39.554 44.487 1.00 20.39 347 THR A CA 1
ATOM 1694 C C . THR A 1 218 ? -15.510 40.890 44.014 1.00 20.13 347 THR A C 1
ATOM 1695 O O . THR A 1 218 ? -15.039 40.996 42.881 1.00 19.31 347 THR A O 1
ATOM 1699 N N . ARG A 1 219 ? -15.569 41.912 44.863 1.00 19.70 348 ARG A N 1
ATOM 1700 C CA . ARG A 1 219 ? -15.056 43.218 44.471 1.00 19.68 348 ARG A CA 1
ATOM 1701 C C . ARG A 1 219 ? -13.541 43.208 44.289 1.00 18.83 348 ARG A C 1
ATOM 1702 O O . ARG A 1 219 ? -13.025 43.786 43.334 1.00 18.06 348 ARG A O 1
ATOM 1710 N N . HIS A 1 220 ? -12.825 42.557 45.199 1.00 17.75 349 HIS A N 1
ATOM 1711 C CA . HIS A 1 220 ? -11.374 42.476 45.072 1.00 17.31 349 HIS A CA 1
ATOM 1712 C C . HIS A 1 220 ? -11.015 41.654 43.837 1.00 17.07 349 HIS A C 1
ATOM 1713 O O . HIS A 1 220 ? -10.108 42.008 43.079 1.00 16.78 349 HIS A O 1
ATOM 1720 N N . ARG A 1 221 ? -11.729 40.552 43.634 1.00 16.67 350 ARG A N 1
ATOM 1721 C CA . ARG A 1 221 ? -11.452 39.693 42.493 1.00 16.39 350 ARG A CA 1
ATOM 1722 C C . ARG A 1 221 ? -11.695 40.420 41.177 1.00 16.40 350 ARG A C 1
ATOM 1723 O O . ARG A 1 221 ? -10.942 40.239 40.218 1.00 15.61 350 ARG A O 1
ATOM 1731 N N . HIS A 1 222 ? -12.732 41.249 41.118 1.00 16.14 351 HIS A N 1
ATOM 1732 C CA . HIS A 1 222 ? -12.983 41.962 39.875 1.00 16.73 351 HIS A CA 1
ATOM 1733 C C . HIS A 1 222 ? -12.008 43.111 39.641 1.00 16.09 351 HIS A C 1
ATOM 1734 O O . HIS A 1 222 ? -11.801 43.516 38.500 1.00 15.86 351 HIS A O 1
ATOM 1741 N N . LEU A 1 223 ? -11.395 43.628 40.706 1.00 15.64 352 LEU A N 1
ATOM 1742 C CA . LEU A 1 223 ? -10.392 44.674 40.527 1.00 15.25 352 LEU A CA 1
ATOM 1743 C C . LEU A 1 223 ? -9.229 43.968 39.840 1.00 15.14 352 LEU A C 1
ATOM 1744 O O . LEU A 1 223 ? -8.616 44.500 38.913 1.00 15.33 352 LEU A O 1
ATOM 1749 N N . VAL A 1 224 ? -8.934 42.756 40.300 1.00 14.94 353 VAL A N 1
ATOM 1750 C CA . VAL A 1 224 ? -7.855 41.972 39.717 1.00 15.01 353 VAL A CA 1
ATOM 1751 C C . VAL A 1 224 ? -8.169 41.633 38.262 1.00 15.01 353 VAL A C 1
ATOM 1752 O O . VAL A 1 224 ? -7.288 41.696 37.406 1.00 14.82 353 VAL A O 1
ATOM 1756 N N . LEU A 1 225 ? -9.421 41.278 37.978 1.00 14.63 354 LEU A N 1
ATOM 1757 C CA . LEU A 1 225 ? -9.801 40.952 36.603 1.00 14.70 354 LEU A CA 1
ATOM 1758 C C . LEU A 1 225 ? -9.690 42.183 35.708 1.00 14.42 354 LEU A C 1
ATOM 1759 O O . LEU A 1 225 ? -9.319 42.075 34.541 1.00 14.14 354 LEU A O 1
ATOM 1764 N N . GLN A 1 226 ? -10.015 43.349 36.256 1.00 14.10 355 GLN A N 1
ATOM 1765 C CA . GLN A 1 226 ? -9.903 44.588 35.499 1.00 14.17 355 GLN A CA 1
ATOM 1766 C C . GLN A 1 226 ? -8.424 44.843 35.201 1.00 14.18 355 GLN A C 1
ATOM 1767 O O . GLN A 1 226 ? -8.074 45.291 34.111 1.00 13.63 355 GLN A O 1
ATOM 1773 N N . MET A 1 227 ? -7.553 44.551 36.165 1.00 13.88 356 MET A N 1
ATOM 1774 C CA . MET A 1 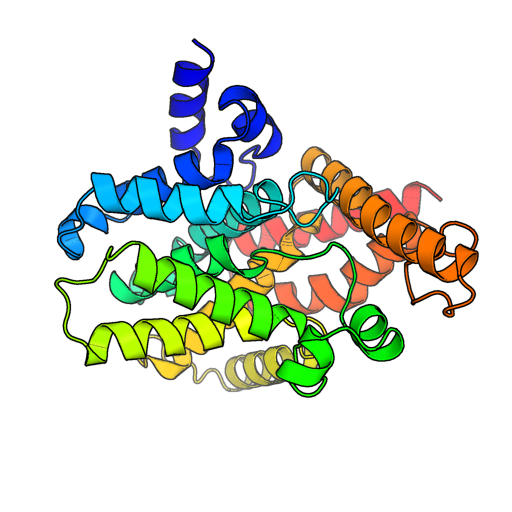227 ? -6.124 44.750 35.932 1.00 14.02 356 MET A CA 1
ATOM 1775 C C . MET A 1 227 ? -5.628 43.733 34.899 1.00 14.08 356 MET A C 1
ATOM 1776 O O . MET A 1 227 ? -4.780 44.051 34.059 1.00 14.13 356 MET A O 1
ATOM 1781 N N . ALA A 1 228 ? -6.169 42.518 34.948 1.00 13.84 357 A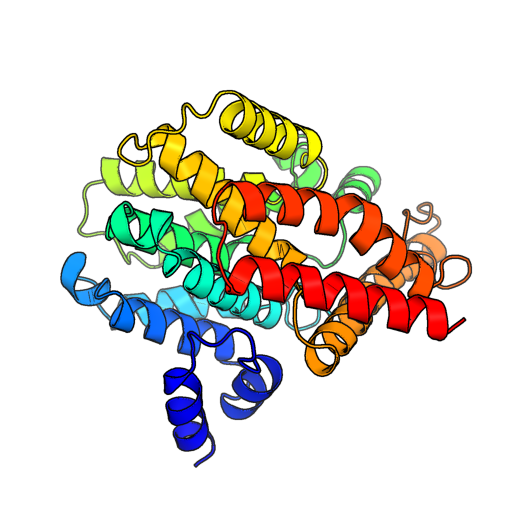LA A N 1
ATOM 1782 C CA . ALA A 1 228 ? -5.776 41.480 34.000 1.00 13.52 357 ALA A CA 1
ATOM 1783 C C . ALA A 1 228 ? -6.156 41.894 32.580 1.00 13.28 357 ALA A C 1
ATOM 1784 O O . ALA A 1 228 ? -5.382 41.690 31.644 1.00 13.23 357 ALA A O 1
ATOM 1786 N N . LEU A 1 229 ? -7.343 42.472 32.419 1.00 12.75 358 LEU A N 1
ATOM 1787 C CA . LEU A 1 229 ? -7.775 42.913 31.095 1.00 12.67 358 LEU A CA 1
ATOM 1788 C C . LEU A 1 229 ? -6.911 44.093 30.644 1.00 12.50 358 LEU A C 1
ATOM 1789 O O . LEU A 1 229 ? -6.587 44.206 29.461 1.00 12.65 358 LEU A O 1
ATOM 1794 N N . LYS A 1 230 ? -6.534 44.969 31.575 1.00 12.38 359 LYS A N 1
ATOM 1795 C CA . LYS A 1 230 ? -5.665 46.093 31.216 1.00 12.33 359 LYS A CA 1
ATOM 1796 C C . LYS A 1 230 ? -4.347 45.520 30.694 1.00 12.63 359 LYS A C 1
ATOM 1797 O O . LYS A 1 230 ? -3.810 45.989 29.691 1.00 12.66 359 LYS A O 1
ATOM 1803 N N . CYS A 1 231 ? -3.828 44.504 31.379 1.00 12.83 360 CYS A N 1
ATOM 1804 C CA . CYS A 1 231 ? -2.588 43.861 30.954 1.00 13.28 360 CYS A CA 1
ATOM 1805 C C . CYS A 1 231 ? -2.762 43.258 29.565 1.00 13.47 360 CYS A C 1
ATOM 1806 O O . CYS A 1 231 ? -1.924 43.441 28.681 1.00 13.37 360 CYS A O 1
ATOM 1809 N N . ALA A 1 232 ? -3.862 42.538 29.373 1.00 13.24 361 ALA A N 1
ATOM 1810 C CA . ALA A 1 232 ? -4.128 41.904 28.088 1.00 13.01 361 ALA A CA 1
ATOM 1811 C C . ALA A 1 232 ? -4.203 42.917 26.950 1.00 13.10 361 ALA A C 1
ATOM 1812 O O . ALA A 1 232 ? -3.775 42.637 25.831 1.00 13.11 361 ALA A O 1
ATOM 1814 N N . ASP A 1 233 ? -4.744 44.094 27.242 1.00 13.22 362 ASP A N 1
ATOM 1815 C CA . ASP A 1 233 ? -4.902 45.139 26.239 1.00 13.69 362 ASP A CA 1
ATOM 1816 C C . ASP A 1 233 ? -3.580 45.789 25.815 1.00 14.02 362 ASP A C 1
ATOM 1817 O O . ASP A 1 233 ? -3.481 46.303 24.702 1.00 14.82 362 ASP A O 1
ATOM 1822 N N . ILE A 1 234 ? -2.568 45.781 26.682 1.00 14.06 363 ILE A N 1
ATOM 1823 C CA . ILE A 1 234 ? -1.285 46.387 26.301 1.00 14.58 363 ILE A CA 1
ATOM 1824 C C . ILE A 1 234 ? -0.102 45.429 26.461 1.00 14.91 363 ILE A C 1
ATOM 1825 O O . ILE A 1 234 ? 1.025 45.852 26.732 1.00 15.28 363 ILE A O 1
ATOM 1830 N N . CYS A 1 235 ? -0.357 44.140 26.262 1.00 14.87 364 CYS A N 1
ATOM 1831 C CA . CYS A 1 235 ? 0.696 43.137 26.396 1.00 15.68 364 CYS A CA 1
ATOM 1832 C C . CYS A 1 235 ? 1.472 42.867 25.109 1.00 15.92 364 CYS A C 1
ATOM 1833 O O . CYS A 1 235 ? 2.322 41.975 25.083 1.00 16.06 364 CYS A O 1
ATOM 1836 N N . ASN A 1 236 ? 1.202 43.625 24.046 1.00 16.26 365 ASN A N 1
ATOM 1837 C CA . ASN A 1 236 ? 1.918 43.407 22.784 1.00 16.90 365 ASN A CA 1
ATOM 1838 C C . ASN A 1 236 ? 3.439 43.367 22.984 1.00 16.90 365 ASN A C 1
ATOM 1839 O O . ASN A 1 236 ? 4.119 42.497 22.435 1.00 16.83 365 ASN A O 1
ATOM 1844 N N . PRO A 1 237 ? 3.995 44.312 23.764 1.00 16.75 366 PRO A N 1
ATOM 1845 C CA . PRO A 1 237 ? 5.450 44.307 23.978 1.00 16.81 366 PRO A CA 1
ATOM 1846 C C . PRO A 1 237 ? 5.931 43.123 24.816 1.00 17.15 366 PRO A C 1
ATOM 1847 O O . PRO A 1 237 ? 7.130 42.834 24.863 1.00 16.99 366 PRO A O 1
ATOM 1851 N N . CYS A 1 238 ? 4.993 42.453 25.484 1.00 16.86 367 CYS A N 1
ATOM 1852 C CA . CYS A 1 238 ? 5.312 41.308 26.328 1.00 17.28 367 CYS A CA 1
ATOM 1853 C C . CYS A 1 238 ? 5.343 39.997 25.552 1.00 17.33 367 CYS A C 1
ATOM 1854 O O . CYS A 1 238 ? 5.657 38.949 26.113 1.00 17.70 367 CYS A O 1
ATOM 1857 N N . ARG A 1 239 ? 5.010 40.056 24.266 1.00 17.25 368 ARG A N 1
ATOM 1858 C CA . ARG A 1 239 ? 5.030 38.866 23.416 1.00 17.36 368 ARG A CA 1
ATOM 1859 C C . ARG A 1 239 ? 6.438 38.742 22.846 1.00 18.13 368 ARG A C 1
ATOM 1860 O O . ARG A 1 239 ? 7.232 39.679 22.935 1.00 18.02 368 ARG A O 1
ATOM 1868 N N . THR A 1 240 ? 6.743 37.593 22.257 1.00 19.07 369 THR A N 1
ATOM 1869 C CA . THR A 1 240 ? 8.058 37.394 21.661 1.00 20.07 369 THR A CA 1
ATOM 1870 C C . THR A 1 240 ? 8.225 38.392 20.510 1.00 20.53 369 THR A C 1
ATOM 1871 O O . THR A 1 240 ? 7.253 38.765 19.850 1.00 19.79 369 THR A O 1
ATOM 1875 N N . TRP A 1 241 ? 9.461 38.818 20.274 1.00 20.71 370 TRP A N 1
ATOM 1876 C CA . TRP A 1 241 ? 9.766 39.798 19.238 1.00 21.50 370 TRP A CA 1
ATOM 1877 C C . TRP A 1 241 ? 9.026 39.680 17.903 1.00 21.87 370 TRP A C 1
ATOM 1878 O O . TRP A 1 241 ? 8.501 40.674 17.402 1.00 21.39 370 TRP A O 1
ATOM 1889 N N . GLU A 1 242 ? 8.983 38.482 17.324 1.00 22.25 371 GLU A N 1
ATOM 1890 C CA . GLU A 1 242 ? 8.318 38.296 16.039 1.00 22.88 371 GLU A CA 1
ATOM 1891 C C . GLU A 1 242 ? 6.855 38.729 16.055 1.00 22.09 371 GLU A C 1
ATOM 1892 O O . GLU A 1 242 ? 6.339 39.209 15.048 1.00 21.97 371 GLU A O 1
ATOM 1898 N N . LEU A 1 243 ? 6.186 38.562 17.194 1.00 20.98 372 LEU A N 1
ATOM 1899 C CA . LEU A 1 243 ? 4.791 38.975 17.311 1.00 20.25 372 LEU A CA 1
ATOM 1900 C C . LEU A 1 243 ? 4.736 40.465 17.668 1.00 19.71 372 LEU A C 1
ATOM 1901 O O . LEU A 1 243 ? 4.020 41.243 17.037 1.00 19.72 372 LEU A O 1
ATOM 1906 N N . SER A 1 244 ? 5.510 40.849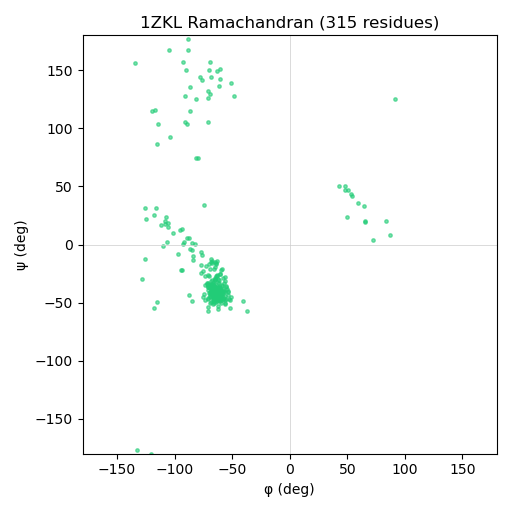 18.676 1.00 19.36 373 SER A N 1
ATOM 1907 C CA . SER A 1 244 ? 5.558 42.234 19.137 1.00 19.18 373 SER A CA 1
ATOM 1908 C C . SER A 1 244 ? 5.853 43.217 18.005 1.00 19.33 373 SER A C 1
ATOM 1909 O O . SER A 1 244 ? 5.227 44.274 17.912 1.00 18.36 373 SER A O 1
ATOM 1912 N N . LYS A 1 245 ? 6.806 42.862 17.147 1.00 19.45 374 LYS A N 1
ATOM 1913 C CA . LYS A 1 245 ? 7.191 43.716 16.024 1.00 20.23 374 LYS A CA 1
ATOM 1914 C C . LYS A 1 245 ? 6.000 44.026 15.120 1.00 19.74 374 LYS A C 1
ATOM 1915 O O . LYS A 1 245 ? 5.793 45.177 14.723 1.00 19.66 374 LYS A O 1
ATOM 1921 N N . GLN A 1 246 ? 5.223 42.996 14.792 1.00 19.08 375 GLN A N 1
ATOM 1922 C CA . GLN A 1 246 ? 4.057 43.163 13.931 1.00 19.05 375 GLN A CA 1
ATOM 1923 C C . GLN A 1 246 ? 3.019 44.076 14.576 1.00 18.51 375 GLN A C 1
ATOM 1924 O O . GLN A 1 246 ? 2.440 44.932 13.908 1.00 18.50 375 GLN A O 1
ATOM 1930 N N . TRP A 1 247 ? 2.783 43.888 15.871 1.00 18.00 376 TRP A N 1
ATOM 1931 C CA . TRP A 1 247 ? 1.814 44.716 16.580 1.00 17.83 376 TRP A CA 1
ATOM 1932 C C . TRP A 1 247 ? 2.249 46.179 16.585 1.00 17.82 376 TRP A C 1
ATOM 1933 O O . TRP A 1 247 ? 1.424 47.073 16.407 1.00 17.57 376 TRP A O 1
ATOM 1944 N N . SER A 1 248 ? 3.541 46.420 16.790 1.00 17.72 377 SER A N 1
ATOM 1945 C CA . SER A 1 248 ? 4.070 47.782 16.827 1.00 18.46 377 SER A CA 1
ATOM 1946 C C . SER A 1 248 ? 3.892 48.504 15.496 1.00 18.79 377 SER A C 1
ATOM 1947 O O . SER A 1 248 ? 3.596 49.699 15.461 1.00 18.70 377 SER A O 1
ATOM 1950 N N . GLU A 1 249 ? 4.085 47.782 14.398 1.00 19.37 378 GLU A N 1
ATOM 1951 C CA . GLU A 1 249 ? 3.932 48.386 13.082 1.00 20.17 378 GLU A CA 1
ATOM 1952 C C . GLU A 1 249 ? 2.478 48.731 12.805 1.00 19.54 378 GLU A C 1
ATOM 1953 O O . GLU A 1 249 ? 2.176 49.783 12.241 1.00 19.05 378 GLU A O 1
ATOM 1959 N N . LYS A 1 250 ? 1.578 47.841 13.210 1.00 18.80 379 LYS A N 1
ATOM 1960 C CA . LYS A 1 250 ? 0.155 48.050 12.988 1.00 18.64 379 LYS A CA 1
ATOM 1961 C C . LYS A 1 250 ? -0.428 49.203 13.795 1.00 17.89 379 LYS A C 1
ATOM 1962 O O . LYS A 1 250 ? -1.180 50.019 13.261 1.00 17.78 379 LYS A O 1
ATOM 1968 N N . VAL A 1 251 ? -0.085 49.285 15.075 1.00 17.42 380 VAL A N 1
ATOM 1969 C CA . VAL A 1 251 ? -0.629 50.357 15.897 1.00 17.62 380 VAL A CA 1
ATOM 1970 C C . VAL A 1 251 ? -0.075 51.714 15.458 1.00 17.99 380 VAL A C 1
ATOM 1971 O O . VAL A 1 251 ? -0.779 52.718 15.504 1.00 17.70 380 VAL A O 1
ATOM 1975 N N . THR A 1 252 ? 1.178 51.740 15.011 1.00 18.09 381 THR A N 1
ATOM 1976 C CA . THR A 1 252 ? 1.785 52.992 14.565 1.00 18.73 381 THR A CA 1
ATOM 1977 C C . THR A 1 252 ? 1.169 53.427 13.238 1.00 18.75 381 THR A C 1
ATOM 1978 O O . THR A 1 252 ? 1.008 54.621 12.972 1.00 18.68 381 THR A O 1
ATOM 1982 N N . GLU A 1 253 ? 0.819 52.449 12.409 1.00 18.69 382 GLU A N 1
ATOM 1983 C CA . GLU A 1 253 ? 0.192 52.736 11.129 1.00 19.17 382 GLU A CA 1
ATOM 1984 C C . GLU A 1 253 ? -1.138 53.441 11.385 1.00 18.79 382 GLU A C 1
ATOM 1985 O O . GLU A 1 253 ? -1.478 54.417 10.715 1.00 18.65 382 GLU A O 1
ATOM 1991 N N . GLU A 1 254 ? -1.888 52.941 12.363 1.00 17.77 383 GLU A N 1
ATOM 1992 C CA . GLU A 1 254 ? -3.177 53.535 12.695 1.00 17.14 383 GLU A CA 1
ATOM 1993 C C . GLU A 1 254 ? -2.994 54.943 13.261 1.00 17.06 383 GLU A C 1
ATOM 1994 O O . GLU A 1 254 ? -3.724 55.865 12.893 1.00 16.87 383 GLU A O 1
ATOM 2000 N N . PHE A 1 255 ? -2.021 55.110 14.154 1.00 16.88 384 PHE A N 1
ATOM 2001 C CA . PHE A 1 255 ? -1.768 56.426 14.743 1.00 17.14 384 PHE A CA 1
ATOM 2002 C C . PHE A 1 255 ? -1.428 57.431 13.649 1.00 17.34 384 PHE A C 1
ATOM 2003 O O . PHE A 1 255 ? -2.001 58.521 13.590 1.00 16.85 384 PHE A O 1
ATOM 2011 N N . PHE A 1 256 ? -0.482 57.063 12.791 1.00 17.28 385 PHE A N 1
ATOM 2012 C CA . PHE A 1 256 ? -0.058 57.955 11.720 1.00 17.68 385 PHE A CA 1
ATOM 2013 C C . PHE A 1 256 ? -1.170 58.293 10.738 1.00 17.67 385 PHE A C 1
ATOM 2014 O O . PHE A 1 256 ? -1.173 59.377 10.153 1.00 17.51 385 PHE A O 1
ATOM 2022 N N . HIS A 1 257 ? -2.119 57.380 10.550 1.00 17.82 386 HIS A N 1
ATOM 2023 C CA . HIS A 1 257 ? -3.222 57.670 9.648 1.00 18.06 386 HIS A CA 1
ATOM 2024 C C . HIS A 1 257 ? -4.087 58.772 10.261 1.00 17.61 386 HIS A C 1
ATOM 2025 O O . HIS A 1 257 ? -4.567 59.655 9.551 1.00 17.73 386 HIS A O 1
ATOM 2032 N N . GLN A 1 258 ? -4.297 58.718 11.574 1.00 17.40 387 GLN A N 1
ATOM 2033 C CA . GLN A 1 258 ? -5.081 59.758 12.237 1.00 17.28 387 GLN A CA 1
ATOM 2034 C C . GLN A 1 258 ? -4.343 61.079 12.060 1.00 17.53 387 GLN A C 1
ATOM 2035 O O . GLN A 1 258 ? -4.951 62.117 11.790 1.00 17.54 387 GLN A O 1
ATOM 2041 N N . GLY A 1 259 ? -3.023 61.024 12.218 1.00 17.64 388 GLY A N 1
ATOM 2042 C CA . GLY A 1 259 ? -2.198 62.209 12.072 1.00 18.15 388 GLY A CA 1
ATOM 2043 C C . GLY A 1 259 ? -2.289 62.811 10.683 1.00 18.55 388 GLY A C 1
ATOM 2044 O O . GLY A 1 259 ? -2.272 64.035 10.536 1.00 18.89 388 GLY A O 1
ATOM 2045 N N . ASP A 1 260 ? -2.377 61.960 9.663 1.00 18.97 389 ASP A N 1
ATOM 2046 C CA . ASP A 1 260 ? -2.488 62.436 8.285 1.00 19.32 389 ASP A CA 1
ATOM 2047 C C . ASP A 1 260 ? -3.790 63.213 8.116 1.00 19.38 389 ASP A C 1
ATOM 2048 O O . ASP A 1 260 ? -3.825 64.237 7.433 1.00 19.10 389 ASP A O 1
ATOM 2053 N N . ILE A 1 261 ? -4.860 62.717 8.732 1.00 18.83 390 ILE A N 1
ATOM 2054 C CA . ILE A 1 261 ? -6.154 63.384 8.655 1.00 19.04 390 ILE A CA 1
ATOM 2055 C C . ILE A 1 261 ? -6.073 64.730 9.372 1.00 18.93 390 ILE A C 1
ATOM 2056 O O . ILE A 1 261 ? -6.529 65.748 8.857 1.00 18.88 390 ILE A O 1
ATOM 2061 N N . GLU A 1 262 ? -5.492 64.728 10.566 1.00 18.98 391 GLU A N 1
ATOM 2062 C CA . GLU A 1 262 ? -5.373 65.961 11.334 1.00 19.28 391 GLU A CA 1
ATOM 2063 C C . GLU A 1 262 ? -4.562 67.012 10.583 1.00 19.98 391 GLU A C 1
ATOM 2064 O O . GLU A 1 262 ? -4.906 68.194 10.598 1.00 19.85 391 GLU A O 1
ATOM 2070 N N . LYS A 1 263 ? -3.494 66.586 9.918 1.00 20.62 392 LYS A N 1
ATOM 2071 C CA . LYS A 1 263 ? -2.664 67.522 9.167 1.00 21.99 392 LYS A CA 1
ATOM 2072 C C . LYS A 1 263 ? -3.412 68.051 7.948 1.00 22.02 392 LYS A C 1
ATOM 2073 O O . LYS A 1 263 ? -3.402 69.252 7.663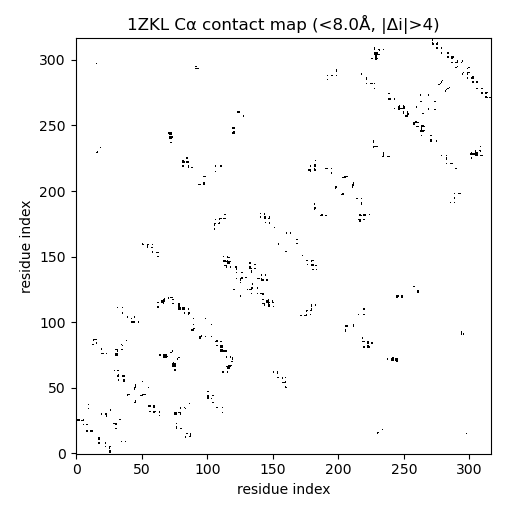 1.00 21.90 392 LYS A O 1
ATOM 2079 N N . LYS A 1 264 ? -4.065 67.143 7.235 1.00 21.86 393 LYS A N 1
ATOM 2080 C CA . LYS A 1 264 ? -4.807 67.496 6.032 1.00 21.96 393 LYS A CA 1
ATOM 2081 C C . LYS A 1 264 ? -5.944 68.479 6.294 1.00 21.73 393 LYS A C 1
ATOM 2082 O O . LYS A 1 264 ? -6.211 69.361 5.474 1.00 21.65 393 LYS A O 1
ATOM 2088 N N . TYR A 1 265 ? -6.606 68.336 7.439 1.00 20.96 394 TYR A N 1
ATOM 2089 C CA . TYR A 1 265 ? -7.723 69.214 7.764 1.00 20.99 394 TYR A CA 1
ATOM 2090 C C . TYR A 1 265 ? -7.478 70.247 8.855 1.00 20.74 394 TYR A C 1
ATOM 2091 O O . TYR A 1 265 ? -8.424 70.767 9.449 1.00 20.70 394 TYR A O 1
ATOM 2100 N N . HIS A 1 266 ? -6.207 70.543 9.112 1.00 20.79 395 HIS A N 1
ATOM 2101 C CA . HIS A 1 266 ? -5.832 71.555 10.099 1.00 20.99 395 HIS A CA 1
ATOM 2102 C C . HIS A 1 266 ? -6.512 71.369 11.450 1.00 20.97 395 HIS A C 1
ATOM 2103 O O . HIS A 1 266 ? -7.029 72.324 12.034 1.00 20.98 395 HIS A O 1
ATOM 2110 N N . LEU A 1 267 ? -6.497 70.141 11.957 1.00 20.57 396 LEU A N 1
ATOM 2111 C CA . LEU A 1 267 ? -7.136 69.844 13.235 1.00 20.76 396 LEU A CA 1
ATOM 2112 C C . LEU A 1 267 ? -6.159 69.844 14.402 1.00 20.96 396 LEU A C 1
ATOM 2113 O O . LEU A 1 267 ? -6.572 69.766 15.560 1.00 21.03 396 LEU A O 1
ATOM 2118 N N . GLY A 1 268 ? -4.870 69.944 14.096 1.00 21.26 397 GLY A N 1
ATOM 2119 C CA . GLY A 1 268 ? -3.857 69.889 15.135 1.00 22.00 397 GLY A CA 1
ATOM 2120 C C . GLY A 1 268 ? -3.485 68.419 15.242 1.00 22.38 397 GLY A C 1
ATOM 2121 O O . GLY A 1 268 ? -4.366 67.575 15.422 1.00 22.91 397 GLY A O 1
ATOM 2122 N N . VAL A 1 269 ? -2.201 68.099 15.117 1.00 22.75 398 VAL A N 1
ATOM 2123 C CA . VAL A 1 269 ? -1.762 66.707 15.180 1.00 23.10 398 VAL A CA 1
ATOM 2124 C C . VAL A 1 269 ? -1.611 66.201 16.612 1.00 23.22 398 VAL A C 1
ATOM 2125 O O . VAL A 1 269 ? -0.900 66.794 17.427 1.00 23.63 398 VAL A O 1
ATOM 2129 N N . SER A 1 270 ? -2.293 65.097 16.903 1.00 23.24 399 SER A N 1
ATOM 2130 C CA . SER A 1 270 ? -2.277 64.487 18.228 1.00 23.24 399 SER A CA 1
ATOM 2131 C C . SER A 1 270 ? -0.935 63.860 18.572 1.00 23.35 399 SER A C 1
ATOM 2132 O O . SER A 1 270 ? -0.154 63.511 17.688 1.00 23.29 399 SER A O 1
ATOM 2135 N N . PRO A 1 271 ? -0.648 63.710 19.874 1.00 23.48 400 PRO A N 1
ATOM 2136 C CA . PRO A 1 271 ? 0.622 63.106 20.281 1.00 23.25 400 PRO A CA 1
ATOM 2137 C C . PRO A 1 271 ? 0.726 61.683 19.734 1.00 22.99 400 PRO A C 1
ATOM 2138 O O . PRO A 1 271 ? -0.274 60.959 19.681 1.00 22.91 400 PRO A O 1
ATOM 2142 N N . LEU A 1 272 ? 1.933 61.304 19.321 1.00 22.57 401 LEU A N 1
ATOM 2143 C CA . LEU A 1 272 ? 2.223 59.974 18.788 1.00 22.88 401 LEU A CA 1
ATOM 2144 C C . LEU A 1 272 ? 1.659 59.726 17.392 1.00 22.55 401 LEU A C 1
ATOM 2145 O O . LEU A 1 272 ? 1.787 58.622 16.862 1.00 22.85 401 LEU A O 1
ATOM 2150 N N . CYS A 1 273 ? 1.052 60.744 16.786 1.00 21.96 402 CYS A N 1
ATOM 2151 C CA . CYS A 1 273 ? 0.448 60.569 15.467 1.00 21.67 402 CYS A CA 1
ATOM 2152 C C . CYS A 1 273 ? 1.140 61.263 14.298 1.00 21.99 402 CYS A C 1
ATOM 2153 O O . CYS A 1 273 ? 0.702 61.129 13.158 1.00 21.58 402 CYS A O 1
ATOM 2156 N N . ASP A 1 274 ? 2.218 61.992 14.568 1.00 22.50 403 ASP A N 1
ATOM 2157 C CA . ASP A 1 274 ? 2.931 62.702 13.503 1.00 23.58 403 ASP A CA 1
ATOM 2158 C C . ASP A 1 274 ? 4.044 61.848 12.892 1.00 23.79 403 ASP A C 1
ATOM 2159 O O . ASP A 1 274 ? 5.102 61.675 13.494 1.00 23.95 403 ASP A O 1
ATOM 2164 N N . ARG A 1 275 ? 3.816 61.331 11.688 1.00 24.06 404 ARG A N 1
ATOM 2165 C CA . ARG A 1 275 ? 4.812 60.486 11.035 1.00 24.76 404 ARG A CA 1
ATOM 2166 C C . ARG A 1 275 ? 6.066 61.259 10.627 1.00 25.77 404 ARG A C 1
ATOM 2167 O O . ARG A 1 275 ? 7.084 60.658 10.283 1.00 25.82 404 ARG A O 1
ATOM 2175 N N . HIS A 1 276 ? 5.993 62.585 10.677 1.00 26.84 405 HIS A N 1
ATOM 2176 C CA . HIS A 1 276 ? 7.122 63.424 10.285 1.00 28.38 405 HIS A CA 1
ATOM 2177 C C . HIS A 1 276 ? 8.035 63.846 11.434 1.00 28.96 405 HIS A C 1
ATOM 2178 O O . HIS A 1 276 ? 9.197 64.190 11.206 1.00 29.25 405 HIS A O 1
ATOM 2185 N N . THR A 1 277 ? 7.527 63.819 12.663 1.00 29.63 406 THR A N 1
ATOM 2186 C CA . THR A 1 277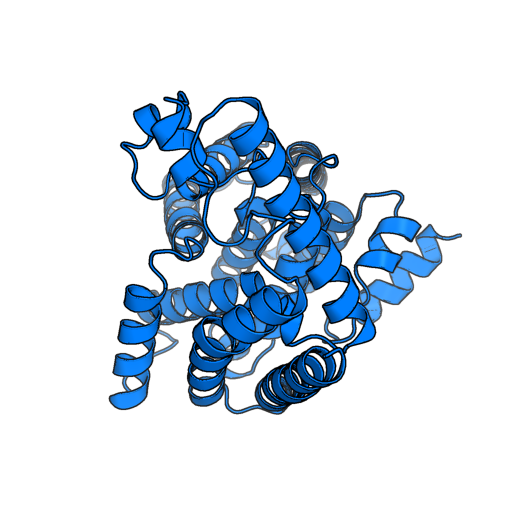 ? 8.336 64.229 13.808 1.00 30.45 406 THR A CA 1
ATOM 2187 C C . THR A 1 277 ? 8.431 63.204 14.932 1.00 30.74 406 THR A C 1
ATOM 2188 O O . THR A 1 277 ? 9.252 63.350 15.839 1.00 31.02 406 THR A O 1
ATOM 2192 N N . GLU A 1 278 ? 7.594 62.174 14.883 1.00 30.83 407 GLU A N 1
ATOM 2193 C CA . GLU A 1 278 ? 7.607 61.152 15.923 1.00 30.83 407 GLU A CA 1
ATOM 2194 C C . GLU A 1 278 ? 7.994 59.785 15.380 1.00 30.65 407 GLU A C 1
ATOM 2195 O O . GLU A 1 278 ? 7.288 59.199 14.562 1.00 31.00 407 GLU A O 1
ATOM 2201 N N . SER A 1 279 ? 9.133 59.288 15.849 1.00 30.31 408 SER A N 1
ATOM 2202 C CA . SER A 1 279 ? 9.658 57.996 15.425 1.00 29.82 408 SER A CA 1
ATOM 2203 C C . SER A 1 279 ? 8.936 56.807 16.043 1.00 29.26 408 SER A C 1
ATOM 2204 O O . SER A 1 279 ? 8.579 56.827 17.221 1.00 28.98 408 SER A O 1
ATOM 2207 N N . ILE A 1 280 ? 8.742 55.766 15.242 1.00 28.53 409 ILE A N 1
ATOM 2208 C CA . ILE A 1 280 ? 8.088 54.555 15.715 1.00 27.95 409 ILE A CA 1
ATOM 2209 C C . ILE A 1 280 ? 8.917 53.949 16.846 1.00 27.51 409 ILE A C 1
ATOM 2210 O O . ILE A 1 280 ? 8.380 53.348 17.777 1.00 27.06 409 ILE A O 1
ATOM 2215 N N . ALA A 1 281 ? 10.232 54.112 16.756 1.00 26.86 410 ALA A N 1
ATOM 2216 C CA . ALA A 1 281 ? 11.129 53.585 17.774 1.00 26.10 410 ALA A CA 1
ATOM 2217 C C . ALA A 1 281 ? 10.865 54.267 19.109 1.00 25.54 410 ALA A C 1
ATOM 2218 O O . ALA A 1 281 ? 10.708 53.601 20.132 1.00 25.11 410 ALA A O 1
ATOM 2220 N N . ASN A 1 282 ? 10.815 55.595 19.096 1.00 24.99 411 ASN A N 1
ATOM 2221 C CA . ASN A 1 282 ? 10.577 56.344 20.321 1.00 25.00 411 ASN A CA 1
ATOM 2222 C C . ASN A 1 282 ? 9.170 56.141 20.859 1.00 24.17 411 ASN A C 1
ATOM 2223 O O . ASN A 1 282 ? 8.956 56.178 22.069 1.00 24.15 411 ASN A O 1
ATOM 2228 N N . ILE A 1 283 ? 8.212 55.930 19.963 1.00 23.42 412 ILE A N 1
ATOM 2229 C CA . ILE A 1 283 ? 6.835 55.703 20.386 1.00 22.17 412 ILE A CA 1
ATOM 2230 C C . ILE A 1 283 ? 6.776 54.394 21.167 1.00 21.52 412 ILE A C 1
ATOM 2231 O O . ILE A 1 283 ? 6.209 54.335 22.259 1.00 21.49 412 ILE A O 1
ATOM 2236 N N . GLN A 1 284 ? 7.382 53.349 20.614 1.00 20.68 413 GLN A N 1
ATOM 2237 C CA . GLN A 1 284 ? 7.389 52.049 21.273 1.00 20.24 413 GLN A CA 1
ATOM 2238 C C . GLN A 1 284 ? 8.181 52.057 22.578 1.00 19.58 413 GLN A C 1
ATOM 2239 O O . GLN A 1 284 ? 7.738 51.506 23.585 1.00 19.03 413 GLN A O 1
ATOM 2245 N N . ILE A 1 285 ? 9.353 52.683 22.562 1.00 18.86 414 ILE A N 1
ATOM 2246 C CA . ILE A 1 285 ? 10.188 52.749 23.755 1.00 18.54 414 ILE A CA 1
ATOM 2247 C C . ILE A 1 285 ? 9.466 53.471 24.893 1.00 18.02 414 ILE A C 1
ATOM 2248 O O . ILE A 1 285 ? 9.453 52.998 26.032 1.00 18.27 414 ILE A O 1
ATOM 2253 N N . GLY A 1 286 ? 8.853 54.608 24.579 1.00 17.26 415 GLY A N 1
ATOM 2254 C CA . GLY A 1 286 ? 8.138 55.361 25.595 1.00 17.11 415 GLY A CA 1
ATOM 2255 C C . GLY A 1 286 ? 6.965 54.577 26.156 1.00 16.85 415 GLY A C 1
ATOM 2256 O O . GLY A 1 286 ? 6.736 54.556 27.363 1.00 16.47 415 GLY A O 1
ATOM 2257 N N . PHE A 1 287 ? 6.220 53.930 25.267 1.00 16.65 416 PHE A N 1
ATOM 2258 C CA . PHE A 1 287 ? 5.061 53.128 25.650 1.00 16.70 416 PHE A CA 1
ATOM 2259 C C . PHE A 1 287 ? 5.471 52.003 26.597 1.00 17.10 416 PHE A C 1
ATOM 2260 O O . PHE A 1 287 ? 4.824 51.762 27.616 1.00 16.42 416 PHE A O 1
ATOM 2268 N N . MET A 1 288 ? 6.556 51.318 26.257 1.00 17.60 417 MET A N 1
ATOM 2269 C CA . MET A 1 288 ? 7.048 50.217 27.074 1.00 18.41 417 MET A CA 1
ATOM 2270 C C . MET A 1 288 ? 7.576 50.686 28.422 1.00 18.34 417 MET A C 1
ATOM 2271 O O . MET A 1 288 ? 7.338 50.050 29.447 1.00 18.25 417 MET A O 1
ATOM 2276 N N . THR A 1 289 ? 8.288 51.807 28.422 1.00 18.16 418 THR A N 1
ATOM 2277 C CA . THR A 1 289 ? 8.862 52.341 29.652 1.00 18.47 418 THR A CA 1
ATOM 2278 C C . THR A 1 289 ? 7.860 52.919 30.640 1.00 18.24 418 THR A C 1
ATOM 2279 O O . THR A 1 289 ? 7.915 52.616 31.834 1.00 18.41 418 THR A O 1
ATOM 2283 N N . TYR A 1 290 ? 6.938 53.738 30.143 1.00 18.09 419 TYR A N 1
ATOM 2284 C CA . TYR A 1 290 ? 5.984 54.417 31.011 1.00 17.90 419 TYR A CA 1
ATOM 2285 C C . TYR A 1 290 ? 4.614 53.803 31.251 1.00 17.39 419 TYR A C 1
ATOM 2286 O O . TYR A 1 290 ? 3.971 54.127 32.248 1.00 16.70 419 TYR A O 1
ATOM 2295 N N . LEU A 1 291 ? 4.164 52.934 30.352 1.00 16.91 420 LEU A N 1
ATOM 2296 C CA . LEU A 1 291 ? 2.852 52.309 30.505 1.00 16.80 420 LEU A CA 1
ATOM 2297 C C . LEU A 1 291 ? 2.899 50.798 30.721 1.00 16.87 420 LEU A C 1
ATOM 2298 O O . LEU A 1 291 ? 2.278 50.282 31.651 1.00 16.72 420 LEU A O 1
ATOM 2303 N N . VAL A 1 292 ? 3.650 50.094 29.881 1.00 16.84 421 VAL A N 1
ATOM 2304 C CA . VAL A 1 292 ? 3.738 48.639 29.980 1.00 17.14 421 VAL A CA 1
ATOM 2305 C C . VAL A 1 292 ? 4.517 48.127 31.191 1.00 17.69 421 VAL A C 1
ATOM 2306 O O . VAL A 1 292 ? 3.987 47.367 32.005 1.00 17.48 421 VAL A O 1
ATOM 2310 N N . GLU A 1 293 ? 5.774 48.536 31.325 1.00 18.10 422 GLU A N 1
ATOM 2311 C CA . GLU A 1 293 ? 6.565 48.043 32.443 1.00 18.87 422 GLU A CA 1
ATOM 2312 C C . GLU A 1 293 ? 5.982 48.333 33.825 1.00 18.31 422 GLU A C 1
ATOM 2313 O O . GLU A 1 293 ? 5.993 47.461 34.691 1.00 18.66 422 GLU A O 1
ATOM 2319 N N . PRO A 1 294 ? 5.450 49.545 34.054 1.00 17.73 423 PRO A N 1
ATOM 2320 C CA . PRO A 1 294 ? 4.890 49.800 35.386 1.00 17.18 423 PRO A CA 1
ATOM 2321 C C . PRO A 1 294 ? 3.738 48.839 35.699 1.00 16.83 423 PRO A C 1
ATOM 2322 O O . PRO A 1 294 ? 3.676 48.250 36.781 1.00 16.76 423 PRO A O 1
ATOM 2326 N N . LEU A 1 295 ? 2.834 48.674 34.739 1.00 16.12 424 LEU A N 1
ATOM 2327 C CA . LEU A 1 295 ? 1.688 47.790 34.924 1.00 15.61 424 LEU A CA 1
ATOM 2328 C C . LEU A 1 295 ? 2.094 46.332 35.128 1.00 15.69 424 LEU A C 1
ATOM 2329 O O . LEU A 1 295 ? 1.608 45.670 36.043 1.00 15.43 424 LEU A O 1
ATOM 2334 N N . PHE A 1 296 ? 2.988 45.826 34.286 1.00 15.55 425 PHE A N 1
ATOM 2335 C CA . PHE A 1 296 ? 3.389 44.436 34.423 1.00 16.05 425 PHE A CA 1
ATOM 2336 C C . PHE A 1 296 ? 4.291 44.149 35.612 1.00 16.24 425 PHE A C 1
ATOM 2337 O O . PHE A 1 296 ? 4.411 43.002 36.036 1.00 16.24 425 PHE A O 1
ATOM 2345 N N . THR A 1 297 ? 4.915 45.186 36.157 1.00 16.82 426 THR A N 1
ATOM 2346 C CA . THR A 1 297 ? 5.762 44.996 37.326 1.00 17.01 426 THR A CA 1
ATOM 2347 C C . THR A 1 297 ? 4.825 44.779 38.511 1.00 17.53 426 THR A C 1
ATOM 2348 O O . THR A 1 297 ? 5.062 43.906 39.351 1.00 17.34 426 THR A O 1
ATOM 2352 N N . GLU A 1 298 ? 3.755 45.569 38.569 1.00 17.31 427 GLU A N 1
ATOM 2353 C CA . GLU A 1 298 ? 2.780 45.427 39.645 1.00 17.90 427 GLU A CA 1
ATOM 2354 C C . GLU A 1 298 ? 2.055 44.094 39.479 1.00 18.03 427 GLU A C 1
ATOM 2355 O O . GLU A 1 298 ? 1.770 43.412 40.459 1.00 17.98 427 GLU A O 1
ATOM 2361 N N . TRP A 1 299 ? 1.757 43.719 38.237 1.00 17.48 428 TRP A N 1
ATOM 2362 C CA . TRP A 1 299 ? 1.085 42.448 38.002 1.00 17.95 428 TRP A CA 1
ATOM 2363 C C . TRP A 1 299 ? 1.968 41.310 38.499 1.00 18.46 428 TRP A C 1
ATOM 2364 O O . TRP A 1 299 ? 1.478 40.339 39.080 1.00 18.26 428 TRP A O 1
ATOM 2375 N N . ALA A 1 300 ? 3.275 41.436 38.278 1.00 19.03 429 ALA A N 1
ATOM 2376 C CA . ALA A 1 300 ? 4.222 40.410 38.708 1.00 19.63 429 ALA A CA 1
ATOM 2377 C C . ALA A 1 300 ? 4.249 40.280 40.231 1.00 20.18 429 ALA A C 1
ATOM 2378 O O . ALA A 1 300 ? 4.573 39.212 40.760 1.00 20.00 429 ALA A O 1
ATOM 2380 N N . ARG A 1 301 ? 3.922 41.362 40.935 1.00 20.51 430 ARG A N 1
ATOM 2381 C CA . ARG A 1 301 ? 3.890 41.327 42.400 1.00 21.30 430 ARG A CA 1
ATOM 2382 C C . ARG A 1 301 ? 2.690 40.493 42.825 1.00 21.66 430 ARG A C 1
ATOM 2383 O O . ARG A 1 301 ? 2.759 39.725 43.786 1.00 22.24 430 ARG A O 1
ATOM 2391 N N . PHE A 1 302 ? 1.584 40.660 42.103 1.00 21.66 431 PHE A N 1
ATOM 2392 C CA . PHE A 1 302 ? 0.358 39.928 42.395 1.00 21.53 431 PHE A CA 1
ATOM 2393 C C . PHE A 1 302 ? 0.502 38.456 42.027 1.00 21.83 431 PHE A C 1
ATOM 2394 O O . PHE A 1 302 ? 0.249 37.576 42.847 1.00 21.89 431 PHE A O 1
ATOM 2402 N N . SER A 1 303 ? 0.900 38.199 40.784 1.00 21.73 432 SER A N 1
ATOM 2403 C CA . SER A 1 303 ? 1.084 36.839 40.292 1.00 22.31 432 SER A CA 1
ATOM 2404 C C . SER A 1 303 ? 2.564 36.641 39.968 1.00 22.95 432 SER A C 1
ATOM 2405 O O . SER A 1 303 ? 2.997 36.835 38.834 1.00 22.77 432 SER A O 1
ATOM 2408 N N . ASN A 1 304 ? 3.333 36.261 40.984 1.00 23.80 433 ASN A N 1
ATOM 2409 C CA . ASN A 1 304 ? 4.773 36.046 40.848 1.00 24.68 433 ASN A CA 1
ATOM 2410 C C . ASN A 1 304 ? 5.041 34.659 40.267 1.00 24.86 433 ASN A C 1
ATOM 2411 O O . ASN A 1 304 ? 5.469 33.744 40.975 1.00 24.97 433 ASN A O 1
ATOM 2416 N N . THR A 1 305 ? 4.799 34.523 38.967 1.00 24.66 434 THR A N 1
ATOM 2417 C CA . THR A 1 305 ? 4.963 33.257 38.261 1.00 24.41 434 THR A CA 1
ATOM 2418 C C . THR A 1 305 ? 5.967 33.354 37.121 1.00 24.34 434 THR A C 1
ATOM 2419 O O . THR A 1 305 ? 6.531 34.419 36.865 1.00 24.05 434 THR A O 1
ATOM 2423 N N . ARG A 1 306 ? 6.168 32.237 36.427 1.00 24.72 435 ARG A N 1
ATOM 2424 C CA . ARG A 1 306 ? 7.087 32.202 35.297 1.00 25.17 435 ARG A CA 1
ATOM 2425 C C . ARG A 1 306 ? 6.532 33.055 34.160 1.00 24.40 435 ARG A C 1
ATOM 2426 O O . ARG A 1 306 ? 7.284 33.734 33.466 1.00 24.30 435 ARG A O 1
ATOM 2434 N N . LEU A 1 307 ? 5.215 33.020 33.974 1.00 23.41 436 LEU A N 1
ATOM 2435 C CA . LEU A 1 307 ? 4.592 33.805 32.915 1.00 22.33 436 LEU A CA 1
ATOM 2436 C C . LEU A 1 307 ? 4.864 35.292 33.118 1.00 21.88 436 LEU A C 1
ATOM 2437 O O . LEU A 1 307 ? 5.213 35.997 32.171 1.00 21.23 436 LEU A O 1
ATOM 2442 N N . SER A 1 308 ? 4.707 35.770 34.349 1.00 21.19 437 SER A N 1
ATOM 2443 C CA . SER A 1 308 ? 4.945 37.179 34.633 1.00 21.43 437 SER A CA 1
ATOM 2444 C C . SER A 1 308 ? 6.400 37.560 34.383 1.00 21.65 437 SER A C 1
ATOM 2445 O O . SER A 1 308 ? 6.686 38.662 33.920 1.00 21.20 437 SER A O 1
ATOM 2448 N N . GLN A 1 309 ? 7.323 36.653 34.686 1.00 22.04 438 GLN A N 1
ATOM 2449 C CA . GLN A 1 309 ? 8.729 36.946 34.448 1.00 22.90 438 GLN A CA 1
ATOM 2450 C C . GLN A 1 309 ? 9.024 36.875 32.953 1.00 22.36 438 GLN A C 1
ATOM 2451 O O . GLN A 1 309 ? 9.836 37.642 32.437 1.00 22.61 438 GLN A O 1
ATOM 2457 N N . THR A 1 310 ? 8.348 35.965 32.256 1.00 21.86 439 THR A N 1
ATOM 2458 C CA . THR A 1 310 ? 8.526 35.825 30.814 1.00 21.24 439 THR A CA 1
ATOM 2459 C C . THR A 1 310 ? 8.046 37.088 30.103 1.00 20.76 439 THR A C 1
ATOM 2460 O O . THR A 1 310 ? 8.695 37.583 29.182 1.00 20.15 439 THR A O 1
ATOM 2464 N N . MET A 1 311 ? 6.901 37.609 30.530 1.00 20.22 440 MET A N 1
ATOM 2465 C CA . MET A 1 311 ? 6.365 38.808 29.908 1.00 19.76 440 MET A CA 1
ATOM 2466 C C . MET A 1 311 ? 7.284 40.004 30.120 1.00 19.90 440 MET A C 1
ATOM 2467 O O . MET A 1 311 ? 7.565 40.742 29.178 1.00 19.77 440 MET A O 1
ATOM 2472 N N . LEU A 1 312 ? 7.761 40.191 31.347 1.00 20.00 441 LEU A N 1
ATOM 2473 C CA . LEU A 1 312 ? 8.665 41.299 31.640 1.00 20.65 441 LEU A CA 1
ATOM 2474 C C . LEU A 1 312 ? 9.979 41.121 30.886 1.00 20.99 441 LEU A C 1
ATOM 2475 O O . LEU A 1 312 ? 10.600 42.097 30.462 1.00 20.71 441 LEU A O 1
ATOM 2480 N N . GLY A 1 313 ? 10.395 39.869 30.721 1.00 21.07 442 GLY A N 1
ATOM 2481 C CA . GLY A 1 313 ? 11.632 39.593 30.012 1.00 21.41 442 GLY A CA 1
ATOM 2482 C C . GLY A 1 313 ? 11.537 40.040 28.569 1.00 21.49 442 GLY A C 1
ATOM 2483 O O . GLY A 1 313 ? 12.467 40.637 28.027 1.00 21.24 442 GLY A O 1
ATOM 2484 N N . HIS A 1 314 ? 10.402 39.756 27.942 1.00 21.24 443 HIS A N 1
ATOM 2485 C CA . HIS A 1 314 ? 10.192 40.142 26.556 1.00 21.61 443 HIS A CA 1
ATOM 2486 C C . HIS A 1 314 ? 10.161 41.654 26.363 1.00 21.61 443 HIS A C 1
ATOM 2487 O O . HIS A 1 314 ? 10.696 42.161 25.379 1.00 21.43 443 HIS A O 1
ATOM 2494 N N . VAL A 1 315 ? 9.542 42.377 27.292 1.00 21.93 444 VAL A N 1
ATOM 2495 C CA . VAL A 1 315 ? 9.487 43.830 27.165 1.00 22.49 444 VAL A CA 1
ATOM 2496 C C . VAL A 1 315 ? 10.909 44.373 27.197 1.00 22.98 444 VAL A C 1
ATOM 2497 O O . VAL A 1 315 ? 11.255 45.274 26.435 1.00 22.96 444 VAL A O 1
ATOM 2501 N N . GLY A 1 316 ? 11.727 43.811 28.081 1.00 23.36 445 GLY A N 1
ATOM 2502 C CA . GLY A 1 316 ? 13.108 44.247 28.191 1.00 24.08 445 GLY A CA 1
ATOM 2503 C C . GLY A 1 316 ? 13.869 44.041 26.895 1.00 24.66 445 GLY A C 1
ATOM 2504 O O . GLY A 1 316 ? 14.574 44.938 26.433 1.00 25.32 445 GLY A O 1
ATOM 2505 N N . LEU A 1 317 ? 13.726 42.858 26.303 1.00 25.01 446 LEU A N 1
ATOM 2506 C CA . LEU A 1 317 ? 14.403 42.534 25.052 1.00 25.32 446 LEU A CA 1
ATOM 2507 C C . LEU A 1 317 ? 13.889 43.378 23.891 1.00 25.44 446 LEU A C 1
ATOM 2508 O O . LEU A 1 317 ? 14.670 43.989 23.162 1.00 25.20 446 LEU A O 1
ATOM 2513 N N . ASN A 1 318 ? 12.570 43.411 23.722 1.00 25.27 447 ASN A N 1
ATOM 2514 C CA . ASN A 1 318 ? 11.973 44.169 22.631 1.00 25.14 447 ASN A CA 1
ATOM 2515 C C . ASN A 1 318 ? 12.287 45.654 22.734 1.00 25.77 447 ASN A C 1
ATOM 2516 O O . ASN A 1 318 ? 12.494 46.325 21.723 1.00 25.51 447 ASN A O 1
ATOM 2521 N N . LYS A 1 319 ? 12.325 46.158 23.960 1.00 26.66 448 LYS A N 1
ATOM 2522 C CA . LYS A 1 319 ? 12.628 47.562 24.200 1.00 27.92 448 LYS A CA 1
ATOM 2523 C C . LYS A 1 319 ? 14.053 47.836 23.729 1.00 28.46 448 LYS A C 1
ATOM 2524 O O . LYS A 1 319 ? 14.329 48.862 23.110 1.00 28.56 448 LYS A O 1
ATOM 2530 N N . ALA A 1 320 ? 14.950 46.900 24.019 1.00 29.16 449 ALA A N 1
ATOM 2531 C CA . ALA A 1 320 ? 16.351 47.023 23.628 1.00 29.87 449 ALA A CA 1
ATOM 2532 C C . ALA A 1 320 ? 16.505 46.951 22.112 1.00 30.36 449 ALA A C 1
ATOM 2533 O O . ALA A 1 320 ? 17.370 47.616 21.537 1.00 30.38 449 ALA A O 1
ATOM 2535 N N . SER A 1 321 ? 15.666 46.143 21.469 1.00 30.68 450 SER A N 1
ATOM 2536 C CA . SER A 1 321 ? 15.708 45.992 20.019 1.00 31.11 450 SER A CA 1
ATOM 2537 C C . SER A 1 321 ? 15.371 47.301 19.311 1.00 31.74 450 SER A C 1
ATOM 2538 O O . SER A 1 321 ? 15.980 47.639 18.294 1.00 31.62 450 SER A O 1
ATOM 2541 N N . TRP A 1 322 ? 14.398 48.036 19.845 1.00 32.11 451 TRP A N 1
ATOM 2542 C CA . TRP A 1 322 ? 14.012 49.310 19.254 1.00 32.95 451 TRP A CA 1
ATOM 2543 C C . TRP A 1 322 ? 15.106 50.354 19.441 1.00 34.12 451 TRP A C 1
ATOM 2544 O O . TRP A 1 322 ? 15.353 51.168 18.553 1.00 34.09 451 TRP A O 1
ATOM 2555 N N . LYS A 1 323 ? 15.759 50.332 20.597 1.00 35.49 452 LYS A N 1
ATOM 2556 C CA . LYS A 1 323 ? 16.839 51.275 20.855 1.00 37.23 452 LYS A CA 1
ATOM 2557 C C . LYS A 1 323 ? 17.984 50.954 19.901 1.00 38.30 452 LYS A C 1
ATOM 2558 O O . LYS A 1 323 ? 18.701 51.847 19.445 1.00 38.43 452 LYS A O 1
ATOM 2564 N N . GLY A 1 324 ? 18.140 49.670 19.596 1.00 39.49 453 GLY A N 1
ATOM 2565 C CA . GLY A 1 324 ? 19.188 49.245 18.690 1.00 41.17 453 GLY A CA 1
ATOM 2566 C C . GLY A 1 324 ? 18.934 49.756 17.287 1.00 42.40 453 GLY A C 1
ATOM 2567 O O . GLY A 1 324 ? 19.871 50.091 16.562 1.00 42.54 453 GLY A O 1
ATOM 2568 N N . LEU A 1 325 ? 17.661 49.818 16.906 1.00 43.45 454 LEU A N 1
ATOM 2569 C CA . LEU A 1 325 ? 17.283 50.299 15.580 1.00 44.70 454 LEU A CA 1
ATOM 2570 C C . LEU A 1 325 ? 17.421 51.814 15.510 1.00 45.42 454 LEU A C 1
ATOM 2571 O O . LEU A 1 325 ? 16.643 52.489 14.835 1.00 45.87 454 LEU A O 1
ATOM 2576 N N . GLN A 1 326 ? 18.416 52.335 16.222 1.00 46.08 455 GLN A N 1
ATOM 2577 C CA . GLN A 1 326 ? 18.690 53.766 16.250 1.00 46.65 455 GLN A CA 1
ATOM 2578 C C . GLN A 1 326 ? 20.200 54.003 16.265 1.00 46.91 455 GLN A C 1
ATOM 2579 O O . GLN A 1 326 ? 20.707 54.616 15.301 1.00 47.36 455 GLN A O 1
#

InterPro domains:
  IPR002073 3'5'-cyclic nucleotide phosphodiesterase, catalytic domain [PF00233] (211-438)
  IPR002073 3'5'-cyclic nucleotide phosphodiesterase, catalytic domain [PS51845] (136-458)
  IPR003607 HD/PDEase domain [SM00471] (209-376)
  IPR003607 HD/PDEase domain [cd00077] (211-385)
  IPR023088 3'5'-cyclic nucleotide phosphodiesterase [PR00387] (207-220)
  IPR023088 3'5'-cyclic nucleotide phosphodiesterase [PR00387] (238-251)
  IPR023088 3'5'-cyclic nucleotide phosphodiesterase [PR00387] (252-267)
  IPR023088 3'5'-cyclic nucleotide phosphodiesterase [PR00387] (279-295)
  IPR023088 3'5'-cyclic nucleotide phosphodiesterase [PR00387] (358-371)
  IPR023088 3'5'-cyclic nucleotide phosphodiesterase [PR00387] (375-391)
  IPR023174 3'5'-cyclic nucleotide phosphodiesterase, conserved site [PS00126] (252-263)
  IPR036971 3'5'-cyclic nucleotide phosphodiesterase, catalytic domain superfamily [G3DSA:1.10.1300.10] (130-455)

Secondary structure (DSSP, 8-state):
-HHHHHHHHHTTTT-TT--HHHHHHHTTS-HHHHHHHHHHHHTTHHHHTT--HHHHHHHHHHHHHTS-TTSSSSSHHHHHHHHHHHHHHHTSHHHHTT--HHHHHHHHHHHHHTTTT--SS-HHHHHHTT-HHHHHTTTSSHHHHHHHHHHHHHHHHHTTTTTS-HHHHHHHHHHHHHHHHTT-GGGHHHHHHHHHHHHHHT---TTSHHHHHHHHHHHHHHHHT-GGGS-HHHHHHHHHHHHHHHHHHHHHHHHTTS-PPTT--TTT--HHHHHHHHIIIIIHHHHHHHHHHS-SHHHHHHHHHHHHHHHHHHHT-

Sequence (317 aa):
DYNGQAKCMLEKVGNWNFDIFLFDRLTNGNSLVSLTFHLFSLHGLIEYFHLDMMKLRRFLVMIQEDYHSQNPYHNAVHAADVTQAMHCYLKEPKLANSVTPWDILLSLIAAATHDLDHPGVNQPFLIKTNHYLATLYKNTSVLENHHWRSAVGLLRESGLFSHLPLESRQQMETQIGALILATDISRQNEYLSLFRSHLDRGDLCLEDTRHRHLVLQMALKCADICNPCRTWELSKQWSEKVTEEFFHQGDIEKKYHLGVSPLCDRHTESIANIQIGFMTYLVEPLFTEWARFSNTRLSQTMLGHVGLNKASWKGLQ

Solvent-accessible surface area: 14470 Å² total; per-residue (Å²): 158,152,105,36,91,6,148,75,31,17,143,133,5,22,72,20,97,12,46,5,12,52,0,25,153,20,25,143,37,51,1,0,9,31,0,0,54,50,0,0,64,100,36,17,0,26,143,137,30,146,14,66,113,117,62,0,116,114,0,2,43,51,0,9,116,64,11,52,99,133,12,34,14,32,17,16,22,1,0,0,4,0,0,2,0,0,4,6,0,5,113,15,74,94,0,52,124,10,22,56,44,46,2,20,0,0,0,0,1,0,0,0,0,0,11,0,46,10,45,8,17,48,40,65,23,2,62,83,50,127,58,146,8,4,105,108,40,172,81,84,5,0,12,21,25,19,1,53,91,28,0,4,37,16,12,153,130,14,19,1,6,59,89,36,85,108,142,32,83,89,95,3,20,89,27,1,3,43,0,0,29,0,13,10,76,90,87,9,109,95,34,12,44,86,0,85,48,30,28,95,184,64,67,37,67,28,130,53,49,175,43,14,14,16,0,0,24,0,0,0,4,0,1,25,16,0,13,2,0,2,43,68,121,12,0,86,65,4,4,87,66,24,6,102,7,56,21,100,6,3,54,50,0,126,148,130,167,57,46,61,7,106,80,3,32,113,126,110,51,49,54,5,90,12,6,24,22,55,0,41,169,53,0,42,39,0,1,67,13,0,11,108,4,1,117,36,214,32,1,101,60,1,40,36,31,0,34,120,1,32,59,45,12,108,62,118,129

CATH classification: 1.10.1300.10